Protein AF-0000000079072116 (afdb_homodimer)

Nearest PDB structures (foldseek):
  1s7i-assembly1_A-2  TM=8.575E-01  e=1.944E-07  Pseudomonas aeruginosa
  4co3-assembly1_A  TM=5.016E-01  e=1.684E-02  Azospirillum brasilense
  2xg8-assembly1_C  TM=4.609E-01  e=3.238E-02  Synechococcus elongatus PCC 7942 = FACHB-805
  4co3-assembly2_B  TM=4.554E-01  e=3.238E-02  Azospirillum brasilense
  3ta1-assembly1_D  TM=4.418E-01  e=1.277E-01  Archaeoglobus fulgidus DSM 4304

Secondary structure (DSSP, 8-state):
-EEEEEEEE-HHHHHHHTT--BTTBPPP-HHHHHHHHHHHHHHHHHHHHHT-EEEEEEE--GGG-EEEEE-TTS-EEEES-S--TT--EEEEEEEEE-S-HHHHHHHHHHHHT----TT-----EEEEEEEEEE-/-EEEEEEEE-HHHHHHHTT--BTTBPPP-HHHHHHHHHHHHHHHHHHHHHT-EEEEEEE--GGG-EEEEE-TTS-EEEES-S--TT--EEEEEEEEE-S-HHHHHHHHHHHHT----TT-----EEEEEEEEEE-

pLDDT: mean 95.13, std 6.2, range [56.91, 98.81]

InterPro domains:
  IPR005545 YCII-related [PF03795] (1-111)
  IPR011008 Dimeric alpha-beta barrel [SSF54909] (26-112)

Organism: Streptomyces microflavus (NCBI:txid1919)

Structure (mmCIF, N/CA/C/O backbone):
data_AF-0000000079072116-model_v1
#
loop_
_entity.id
_entity.type
_entity.pdbx_description
1 polymer 'YciI family protein'
#
loop_
_atom_site.group_PDB
_atom_site.id
_atom_site.type_symbol
_atom_site.label_atom_id
_atom_site.label_alt_id
_atom_site.label_comp_id
_atom_site.label_asym_id
_atom_site.label_entity_id
_atom_site.label_seq_id
_atom_site.pdbx_PDB_ins_code
_atom_site.Cartn_x
_atom_site.Cartn_y
_atom_site.Cartn_z
_atom_site.occupancy
_atom_site.B_iso_or_equiv
_atom_site.auth_seq_id
_atom_site.auth_comp_id
_atom_site.auth_asym_id
_atom_site.auth_atom_id
_atom_site.pdbx_PDB_model_num
ATOM 1 N N . MET A 1 1 ? 13.391 7.816 -11.625 1 95.81 1 MET A N 1
ATOM 2 C CA . MET A 1 1 ? 13.008 6.578 -10.953 1 95.81 1 MET A CA 1
ATOM 3 C C . MET A 1 1 ? 11.641 6.723 -10.297 1 95.81 1 MET A C 1
ATOM 5 O O . MET A 1 1 ? 11.266 7.812 -9.852 1 95.81 1 MET A O 1
ATOM 9 N N . LYS A 1 2 ? 10.906 5.699 -10.289 1 97.94 2 LYS A N 1
ATOM 10 C CA . LYS A 1 2 ? 9.578 5.766 -9.688 1 97.94 2 LYS A CA 1
ATOM 11 C C . LYS A 1 2 ? 9.594 5.25 -8.25 1 97.94 2 LYS A C 1
ATOM 13 O O . LYS A 1 2 ? 10.266 4.258 -7.953 1 97.94 2 LYS A O 1
ATOM 18 N N . TYR A 1 3 ? 8.859 5.91 -7.441 1 98.5 3 TYR A N 1
ATOM 19 C CA . TYR A 1 3 ? 8.758 5.586 -6.023 1 98.5 3 TYR A CA 1
ATOM 20 C C . TYR A 1 3 ? 7.301 5.566 -5.574 1 98.5 3 TYR A C 1
ATOM 22 O O . TYR A 1 3 ? 6.477 6.332 -6.078 1 98.5 3 TYR A O 1
ATOM 30 N N . LEU A 1 4 ? 7.074 4.707 -4.664 1 98.5 4 LEU A N 1
ATOM 31 C CA . LEU A 1 4 ? 5.82 4.719 -3.922 1 98.5 4 LEU A CA 1
ATOM 32 C C . LEU A 1 4 ? 5.992 5.418 -2.576 1 98.5 4 LEU A C 1
ATOM 34 O O . LEU A 1 4 ? 6.836 5.02 -1.769 1 98.5 4 LEU A O 1
ATOM 38 N N . VAL A 1 5 ? 5.254 6.496 -2.357 1 98.75 5 VAL A N 1
ATOM 39 C CA . VAL A 1 5 ? 5.242 7.219 -1.09 1 98.75 5 VAL A CA 1
ATOM 40 C C . VAL A 1 5 ? 3.928 6.965 -0.36 1 98.75 5 VAL A C 1
ATOM 42 O O . VAL A 1 5 ? 2.854 7.297 -0.869 1 98.75 5 VAL A O 1
ATOM 45 N N . MET A 1 6 ? 4.023 6.418 0.858 1 98.69 6 MET A N 1
ATOM 46 C CA . MET A 1 6 ? 2.844 5.863 1.518 1 98.69 6 MET A CA 1
ATOM 47 C C . MET A 1 6 ? 2.586 6.562 2.848 1 98.69 6 MET A C 1
ATOM 49 O O . MET A 1 6 ? 3.502 6.73 3.652 1 98.69 6 MET A O 1
ATOM 53 N N . VAL A 1 7 ? 1.357 6.957 3.049 1 98.19 7 VAL A N 1
ATOM 54 C CA . VAL A 1 7 ? 0.909 7.418 4.355 1 98.19 7 VAL A CA 1
ATOM 55 C C . VAL A 1 7 ? 0.069 6.336 5.027 1 98.19 7 VAL A C 1
ATOM 57 O O . VAL A 1 7 ? -0.616 5.562 4.352 1 98.19 7 VAL A O 1
ATOM 60 N N . GLN A 1 8 ? 0.147 6.293 6.301 1 97.44 8 GLN A N 1
ATOM 61 C CA . GLN A 1 8 ? -0.477 5.211 7.055 1 97.44 8 GLN A CA 1
ATOM 62 C C . GLN A 1 8 ? -1.559 5.746 7.988 1 97.44 8 GLN A C 1
ATOM 64 O O . GLN A 1 8 ? -1.597 6.941 8.281 1 97.44 8 GLN A O 1
ATOM 69 N N . GLY A 1 9 ? -2.422 4.934 8.414 1 96.25 9 GLY A N 1
ATOM 70 C CA . GLY A 1 9 ? -3.473 5.148 9.391 1 96.25 9 GLY A CA 1
ATOM 71 C C . GLY A 1 9 ? -4.137 3.861 9.844 1 96.25 9 GLY A C 1
ATOM 72 O O . GLY A 1 9 ? -3.971 2.814 9.219 1 96.25 9 GLY A O 1
ATOM 73 N N . SER A 1 10 ? -4.855 3.91 10.945 1 96.06 10 SER A N 1
ATOM 74 C CA . SER A 1 10 ? -5.59 2.768 11.484 1 96.06 10 SER A CA 1
ATOM 75 C C . SER A 1 10 ? -7.098 2.99 11.398 1 96.06 10 SER A C 1
ATOM 77 O O . SER A 1 10 ? -7.551 4.094 11.086 1 96.06 10 SER A O 1
ATOM 79 N N . GLN A 1 11 ? -7.824 1.897 11.625 1 95.81 11 GLN A N 1
ATOM 80 C CA . GLN A 1 11 ? -9.273 2.057 11.711 1 95.81 11 GLN A CA 1
ATOM 81 C C . GLN A 1 11 ? -9.648 3.107 12.75 1 95.81 11 GLN A C 1
ATOM 83 O O . GLN A 1 11 ? -10.547 3.92 12.523 1 95.81 11 GLN A O 1
ATOM 88 N N . THR A 1 12 ? -8.961 3.08 13.906 1 96.12 12 THR A N 1
ATOM 89 C CA . THR A 1 12 ? -9.188 4.043 14.977 1 96.12 12 THR A CA 1
ATOM 90 C C . THR A 1 12 ? -8.953 5.469 14.477 1 96.12 12 THR A C 1
ATOM 92 O O . THR A 1 12 ? -9.688 6.387 14.844 1 96.12 12 THR A O 1
ATOM 95 N N . ASP A 1 13 ? -7.984 5.652 13.625 1 96.44 13 ASP A N 1
ATOM 96 C CA . ASP A 1 13 ? -7.691 6.98 13.086 1 96.44 13 ASP A CA 1
ATOM 97 C C . ASP A 1 13 ? -8.812 7.457 12.164 1 96.44 13 ASP A C 1
ATOM 99 O O . ASP A 1 13 ? -9.164 8.641 12.172 1 96.44 13 ASP A O 1
ATOM 103 N N . TYR A 1 14 ? -9.352 6.605 11.359 1 96.31 14 TYR A N 1
ATOM 104 C CA . TYR A 1 14 ? -10.469 6.969 10.492 1 96.31 14 TYR A CA 1
ATOM 105 C C . TYR A 1 14 ? -11.695 7.332 11.312 1 96.31 14 TYR A C 1
ATOM 107 O O . TYR A 1 14 ? -12.438 8.25 10.953 1 96.31 14 TYR A O 1
ATOM 115 N N . GLU A 1 15 ? -11.93 6.594 12.367 1 96.38 15 GLU A N 1
ATOM 116 C CA . GLU A 1 15 ? -13.016 6.941 13.273 1 96.38 15 GLU A CA 1
ATOM 117 C C . GLU A 1 15 ? -12.812 8.328 13.883 1 96.38 15 GLU A C 1
ATOM 119 O O . GLU A 1 15 ? -13.758 9.109 13.992 1 96.38 15 GLU A O 1
ATOM 124 N N . ALA A 1 16 ? -11.586 8.594 14.289 1 97.38 16 ALA A N 1
ATOM 125 C CA . ALA A 1 16 ? -11.266 9.914 14.836 1 97.38 16 ALA A CA 1
ATOM 126 C C . ALA A 1 16 ? -11.547 11.016 13.812 1 97.38 16 ALA A C 1
ATOM 128 O O . ALA A 1 16 ? -12.086 12.07 14.156 1 97.38 16 ALA A O 1
ATOM 129 N N . GLN A 1 17 ? -11.203 10.789 12.57 1 96.62 17 GLN A N 1
ATOM 130 C CA . GLN A 1 17 ? -11.438 11.742 11.492 1 96.62 17 GLN A CA 1
ATOM 131 C C . GLN A 1 17 ? -12.93 11.938 11.242 1 96.62 17 GLN A C 1
ATOM 133 O O . GLN A 1 17 ? -13.359 13.008 10.805 1 96.62 17 GLN A O 1
ATOM 138 N N . ALA A 1 18 ? -13.703 10.914 11.531 1 95.25 18 ALA A N 1
ATOM 139 C CA . ALA A 1 18 ? -15.156 10.977 11.375 1 95.25 18 ALA A CA 1
ATOM 140 C C . ALA A 1 18 ? -15.82 11.586 12.609 1 95.25 18 ALA A C 1
ATOM 142 O O . ALA A 1 18 ? -17.047 11.609 12.711 1 95.25 18 ALA A O 1
ATOM 143 N N . GLY A 1 19 ? -14.969 11.961 13.562 1 95.06 19 GLY A N 1
ATOM 144 C CA . GLY A 1 19 ? -15.484 12.656 14.727 1 95.06 19 GLY A CA 1
ATOM 145 C C . GLY A 1 19 ? -15.586 11.766 15.961 1 95.06 19 GLY A C 1
ATOM 146 O O . GLY A 1 19 ? -16.062 12.211 17.016 1 95.06 19 GLY A O 1
ATOM 147 N N . LYS A 1 20 ? -15.25 10.539 15.891 1 95.06 20 LYS A N 1
ATOM 148 C CA . LYS A 1 20 ? -15.273 9.594 17 1 95.06 20 LYS A CA 1
ATOM 149 C C . LYS A 1 20 ? -13.875 9.375 17.562 1 95.06 20 LYS A C 1
ATOM 151 O O . LYS A 1 20 ? -13.219 8.383 17.25 1 95.06 20 LYS A O 1
ATOM 156 N N . GLY A 1 21 ? -13.469 10.266 18.422 1 94.38 21 GLY A N 1
ATOM 157 C CA . GLY A 1 21 ? -12.133 10.234 18.984 1 94.38 21 GLY A CA 1
ATOM 158 C C . GLY A 1 21 ? -11.945 9.156 20.031 1 94.38 21 GLY A C 1
ATOM 159 O O . GLY A 1 21 ? -12.922 8.539 20.484 1 94.38 21 GLY A O 1
ATOM 160 N N . SER A 1 22 ? -10.734 8.773 20.344 1 92.25 22 SER A N 1
ATOM 161 C CA . SER A 1 22 ? -10.289 7.891 21.422 1 92.25 22 SER A CA 1
ATOM 162 C C . SER A 1 22 ? -9.109 8.492 22.188 1 92.25 22 SER A C 1
ATOM 164 O O . SER A 1 22 ? -8.555 9.516 21.766 1 92.25 22 SER A O 1
ATOM 166 N N . PRO A 1 23 ? -8.758 7.871 23.297 1 89.81 23 PRO A N 1
ATOM 167 C CA . PRO A 1 23 ? -7.629 8.414 24.062 1 89.81 23 PRO A CA 1
ATOM 168 C C . PRO A 1 23 ? -6.336 8.461 23.25 1 89.81 23 PRO A C 1
ATOM 170 O O . PRO A 1 23 ? -5.527 9.375 23.422 1 89.81 23 PRO A O 1
ATOM 173 N N . ASP A 1 24 ? -6.156 7.598 22.281 1 90.25 24 ASP A N 1
ATOM 174 C CA . ASP A 1 24 ? -4.91 7.504 21.531 1 90.25 24 ASP A CA 1
ATOM 175 C C . ASP A 1 24 ? -5.055 8.133 20.141 1 90.25 24 ASP A C 1
ATOM 177 O O . ASP A 1 24 ? -4.094 8.18 19.375 1 90.25 24 ASP A O 1
ATOM 181 N N . SER A 1 25 ? -6.234 8.633 19.797 1 93.88 25 SER A N 1
ATOM 182 C CA . SER A 1 25 ? -6.531 9.281 18.531 1 93.88 25 SER A CA 1
ATOM 183 C C . SER A 1 25 ? -7.684 10.273 18.672 1 93.88 25 SER A C 1
ATOM 185 O O . SER A 1 25 ? -8.844 9.93 18.422 1 93.88 25 SER A O 1
ATOM 187 N N . PRO A 1 26 ? -7.359 11.492 19 1 95.62 26 PRO A N 1
ATOM 188 C CA . PRO A 1 26 ? -8.414 12.477 19.25 1 95.62 26 PRO A CA 1
ATOM 189 C C . PRO A 1 26 ? -9.266 12.766 18.016 1 95.62 26 PRO A C 1
ATOM 191 O O . PRO A 1 26 ? -8.773 12.68 16.891 1 95.62 26 PRO A O 1
ATOM 194 N N . ALA A 1 27 ? -10.5 13.172 18.297 1 96.94 27 ALA A N 1
ATOM 195 C CA . ALA A 1 27 ? -11.445 13.484 17.219 1 96.94 27 ALA A CA 1
ATOM 196 C C . ALA A 1 27 ? -10.969 14.695 16.422 1 96.94 27 ALA A C 1
ATOM 198 O O . ALA A 1 27 ? -10.461 15.664 16.984 1 96.94 27 ALA A O 1
ATOM 199 N N . TRP A 1 28 ? -11.172 14.578 15.133 1 96.81 28 TRP A N 1
ATOM 200 C CA . TRP A 1 28 ? -10.906 15.711 14.25 1 96.81 28 TRP A CA 1
ATOM 201 C C . TRP A 1 28 ? -12.133 16.609 14.141 1 96.81 28 TRP A C 1
ATOM 203 O O . TRP A 1 28 ? -13.266 16.125 14.141 1 96.81 28 TRP A O 1
ATOM 213 N N . ASP A 1 29 ? -11.859 17.906 14.055 1 95.62 29 ASP A N 1
ATOM 214 C CA . ASP A 1 29 ? -12.938 18.812 13.719 1 95.62 29 ASP A CA 1
ATOM 215 C C . ASP A 1 29 ? -12.82 19.297 12.266 1 95.62 29 ASP A C 1
ATOM 217 O O . ASP A 1 29 ? -11.898 18.891 11.555 1 95.62 29 ASP A O 1
ATOM 221 N N . GLU A 1 30 ? -13.773 20.047 11.922 1 95.94 30 GLU A N 1
ATOM 222 C CA . GLU A 1 30 ? -13.836 20.5 10.531 1 95.94 30 GLU A CA 1
ATOM 223 C C . GLU A 1 30 ? -12.586 21.297 10.164 1 95.94 30 GLU A C 1
ATOM 225 O O . GLU A 1 30 ? -12.078 21.172 9.047 1 95.94 30 GLU A O 1
ATOM 230 N N . LYS A 1 31 ? -12.172 22.094 11.008 1 96.88 31 LYS A N 1
ATOM 231 C CA . LYS A 1 31 ? -10.992 22.906 10.75 1 96.88 31 LYS A CA 1
ATOM 232 C C . LYS A 1 31 ? -9.758 22.047 10.516 1 96.88 31 LYS A C 1
ATOM 234 O O . LYS A 1 31 ? -8.992 22.281 9.578 1 96.88 31 LYS A O 1
ATOM 239 N N . ALA A 1 32 ? -9.547 21.078 11.359 1 96.38 32 ALA A N 1
ATOM 240 C CA . ALA A 1 32 ? -8.414 20.156 11.219 1 96.38 32 ALA A CA 1
ATOM 241 C C . ALA A 1 32 ? -8.461 19.422 9.891 1 96.38 32 ALA A C 1
ATOM 243 O O . ALA A 1 32 ? -7.434 19.266 9.219 1 96.38 32 ALA A O 1
ATOM 244 N N . MET A 1 33 ? -9.617 18.969 9.547 1 95.56 33 MET A N 1
ATOM 245 C CA . MET A 1 33 ? -9.789 18.281 8.266 1 95.56 33 MET A CA 1
ATOM 246 C C . MET A 1 33 ? -9.438 19.203 7.102 1 95.56 33 MET A C 1
ATOM 248 O O . MET A 1 33 ? -8.727 18.797 6.18 1 95.56 33 MET A O 1
ATOM 252 N N . GLN A 1 34 ? -9.922 20.391 7.168 1 96.75 34 GLN A N 1
ATOM 253 C CA . GLN A 1 34 ? -9.664 21.375 6.109 1 96.75 34 GLN A CA 1
ATOM 254 C C . GLN A 1 34 ? -8.172 21.672 5.992 1 96.75 34 GLN A C 1
ATOM 256 O O . GLN A 1 34 ? -7.641 21.781 4.883 1 96.75 34 GLN A O 1
ATOM 261 N N . GLU A 1 35 ? -7.523 21.828 7.121 1 97.31 35 GLU A N 1
ATOM 262 C CA . GLU A 1 35 ? -6.09 22.094 7.121 1 97.31 35 GLU A CA 1
ATOM 263 C C . GLU A 1 35 ? -5.305 20.938 6.508 1 97.31 35 GLU A C 1
ATOM 265 O O . GLU A 1 35 ? -4.371 21.156 5.73 1 97.31 35 GLU A O 1
ATOM 270 N N . MET A 1 36 ? -5.711 19.734 6.883 1 96.44 36 MET A N 1
ATOM 271 C CA . MET A 1 36 ? -5.066 18.562 6.312 1 96.44 36 MET A CA 1
ATOM 272 C C . MET A 1 36 ? -5.266 18.516 4.801 1 96.44 36 MET A C 1
ATOM 274 O O . MET A 1 36 ? -4.301 18.359 4.047 1 96.44 36 MET A O 1
ATOM 278 N N . PHE A 1 37 ? -6.477 18.703 4.293 1 94.69 37 PHE A N 1
ATOM 279 C CA . PHE A 1 37 ? -6.785 18.625 2.869 1 94.69 37 PHE A CA 1
ATOM 280 C C . PHE A 1 37 ? -6.07 19.734 2.105 1 94.69 37 PHE A C 1
ATOM 282 O O . PHE A 1 37 ? -5.566 19.516 1.005 1 94.69 37 PHE A O 1
ATOM 289 N N . ALA A 1 38 ? -6.051 20.922 2.664 1 97.31 38 ALA A N 1
ATOM 290 C CA . ALA A 1 38 ? -5.367 22.047 2.029 1 97.31 38 ALA A CA 1
ATOM 291 C C . ALA A 1 38 ? -3.871 21.766 1.9 1 97.31 38 ALA A C 1
ATOM 293 O O . ALA A 1 38 ? -3.27 22.047 0.861 1 97.31 38 ALA A O 1
ATOM 294 N N . TYR A 1 39 ? -3.344 21.281 2.957 1 97.56 39 TYR A N 1
ATOM 295 C CA . TYR A 1 39 ? -1.915 20.984 2.961 1 97.56 39 TYR A CA 1
ATOM 296 C C . TYR A 1 39 ? -1.576 19.922 1.93 1 97.56 39 TYR A C 1
ATOM 298 O O . TYR A 1 39 ? -0.692 20.125 1.092 1 97.56 39 TYR A O 1
ATOM 306 N N . MET A 1 40 ? -2.279 18.812 1.977 1 96.5 40 MET A N 1
ATOM 307 C CA . MET A 1 40 ? -2.068 17.734 1.01 1 96.5 40 MET A CA 1
ATOM 308 C C . MET A 1 40 ? -2.355 18.219 -0.408 1 96.5 40 MET A C 1
ATOM 310 O O . MET A 1 40 ? -1.672 17.828 -1.354 1 96.5 40 MET A O 1
ATOM 314 N N . GLY A 1 41 ? -3.363 18.984 -0.541 1 96.25 41 GLY A N 1
ATOM 315 C CA . GLY A 1 41 ? -3.65 19.594 -1.83 1 96.25 41 GLY A CA 1
ATOM 316 C C . GLY A 1 41 ? -2.498 20.422 -2.373 1 96.25 41 GLY A C 1
ATOM 317 O O . GLY A 1 41 ? -2.197 20.359 -3.566 1 96.25 41 GLY A O 1
ATOM 318 N N . SER A 1 42 ? -1.894 21.203 -1.532 1 97.94 42 SER A N 1
ATOM 319 C CA . SER A 1 42 ? -0.764 22.016 -1.955 1 97.94 42 SER A CA 1
ATOM 320 C C . SER A 1 42 ? 0.406 21.156 -2.414 1 97.94 42 SER A C 1
ATOM 322 O O . SER A 1 42 ? 1.133 21.516 -3.338 1 97.94 42 SER A O 1
ATOM 324 N N . ILE A 1 43 ? 0.631 20.031 -1.765 1 98.06 43 ILE A N 1
ATOM 325 C CA . ILE A 1 43 ? 1.661 19.094 -2.186 1 98.06 43 ILE A CA 1
ATOM 326 C C . ILE A 1 43 ? 1.328 18.547 -3.574 1 98.06 43 ILE A C 1
ATOM 328 O O . ILE A 1 43 ? 2.186 18.516 -4.461 1 98.06 43 ILE A O 1
ATOM 332 N N . ASN A 1 44 ? 0.09 18.141 -3.734 1 97.56 44 ASN A N 1
ATOM 333 C CA . ASN A 1 44 ? -0.34 17.625 -5.031 1 97.56 44 ASN A CA 1
ATOM 334 C C . ASN A 1 44 ? -0.14 18.656 -6.137 1 97.56 44 ASN A C 1
ATOM 336 O O . ASN A 1 44 ? 0.333 18.328 -7.223 1 97.56 44 ASN A O 1
ATOM 340 N N . ASP A 1 45 ? -0.494 19.891 -5.859 1 97.5 45 ASP A N 1
ATOM 341 C CA . ASP A 1 45 ? -0.337 20.953 -6.836 1 97.5 45 ASP A CA 1
ATOM 342 C C . ASP A 1 45 ? 1.129 21.141 -7.219 1 97.5 45 ASP A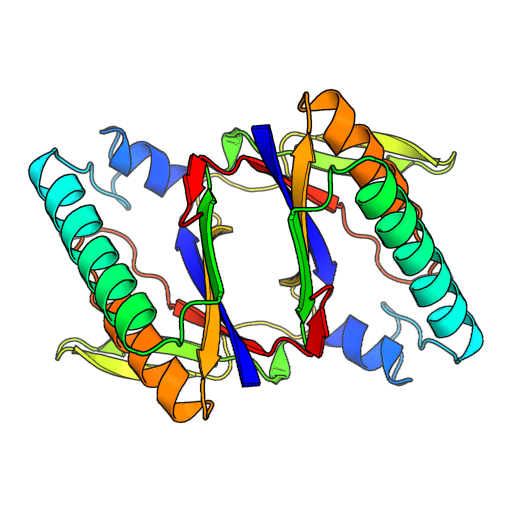 C 1
ATOM 344 O O . ASP A 1 45 ? 1.458 21.25 -8.398 1 97.5 45 ASP A O 1
ATOM 348 N N . ASP A 1 46 ? 1.971 21.188 -6.285 1 98.25 46 ASP A N 1
ATOM 349 C CA . ASP A 1 46 ? 3.396 21.375 -6.535 1 98.25 46 ASP A CA 1
ATOM 350 C C . ASP A 1 46 ? 3.977 20.203 -7.328 1 98.25 46 ASP A C 1
ATOM 352 O O . ASP A 1 46 ? 4.793 20.406 -8.227 1 98.25 46 ASP A O 1
ATOM 356 N N . LEU A 1 47 ? 3.578 18.969 -6.949 1 98.25 47 LEU A N 1
ATOM 357 C CA . LEU A 1 47 ? 4.082 17.781 -7.625 1 98.25 47 LEU A CA 1
ATOM 358 C C . LEU A 1 47 ? 3.584 17.719 -9.07 1 98.25 47 LEU A C 1
ATOM 360 O O . LEU A 1 47 ? 4.297 17.25 -9.953 1 98.25 47 LEU A O 1
ATOM 364 N N . ALA A 1 48 ? 2.357 18.156 -9.281 1 97.38 48 ALA A N 1
ATOM 365 C CA . ALA A 1 48 ? 1.837 18.266 -10.641 1 97.38 48 ALA A CA 1
ATOM 366 C C . ALA A 1 48 ? 2.635 19.281 -11.453 1 97.38 48 ALA A C 1
ATOM 368 O O . ALA A 1 48 ? 2.984 19.031 -12.609 1 97.38 48 ALA A O 1
ATOM 369 N N . GLU A 1 49 ? 2.932 20.391 -10.852 1 98.06 49 GLU A N 1
ATOM 370 C CA . GLU A 1 49 ? 3.662 21.469 -11.523 1 98.06 49 GLU A CA 1
ATOM 371 C C . GLU A 1 49 ? 5.082 21.031 -11.875 1 98.06 49 GLU A C 1
ATOM 373 O O . GLU A 1 49 ? 5.578 21.328 -12.961 1 98.06 49 GLU A O 1
ATOM 378 N N . SER A 1 50 ? 5.75 20.328 -10.992 1 98 50 SER A N 1
ATOM 379 C CA . SER A 1 50 ? 7.121 19.891 -11.227 1 98 50 SER A CA 1
ATOM 380 C C . SER A 1 50 ? 7.164 18.719 -12.195 1 98 50 SER A C 1
ATOM 382 O O . SER A 1 50 ? 8.227 18.375 -12.727 1 98 50 SER A O 1
ATOM 384 N N . GLY A 1 51 ? 5.992 18.062 -12.398 1 97.88 51 GLY A N 1
ATOM 385 C CA . GLY A 1 51 ? 5.93 16.906 -13.273 1 97.88 51 GLY A CA 1
ATOM 386 C C . GLY A 1 51 ? 6.301 15.609 -12.578 1 97.88 51 GLY A C 1
ATOM 387 O O . GLY A 1 51 ? 6.477 14.578 -13.234 1 97.88 51 GLY A O 1
ATOM 388 N N . GLU A 1 52 ? 6.398 15.586 -11.281 1 98.56 52 GLU A N 1
ATOM 389 C CA . GLU A 1 52 ? 6.836 14.422 -10.523 1 98.56 52 GLU A CA 1
ATOM 390 C C . GLU A 1 52 ? 5.656 13.523 -10.156 1 98.56 52 GLU A C 1
ATOM 392 O O . GLU A 1 52 ? 5.844 12.375 -9.758 1 98.56 52 GLU A O 1
ATOM 397 N N . LEU A 1 53 ? 4.461 14.039 -10.289 1 98.12 53 LEU A N 1
ATOM 398 C CA . LEU A 1 53 ? 3.27 13.289 -9.898 1 98.12 53 LEU A CA 1
ATOM 399 C C . LEU A 1 53 ? 2.83 12.344 -11.016 1 98.12 53 LEU A C 1
ATOM 401 O O . LEU A 1 53 ? 2.385 12.789 -12.078 1 98.12 53 LEU A O 1
ATOM 405 N N . VAL A 1 54 ? 2.949 11.062 -10.828 1 96.81 54 VAL A N 1
ATOM 406 C CA . VAL A 1 54 ? 2.455 10.062 -11.773 1 96.81 54 VAL A CA 1
ATOM 407 C C . VAL A 1 54 ? 0.994 9.742 -11.469 1 96.81 54 VAL A C 1
ATOM 409 O O . VAL A 1 54 ? 0.146 9.773 -12.367 1 96.81 54 VAL A O 1
ATOM 412 N N . THR A 1 55 ? 0.665 9.461 -10.242 1 96.06 55 THR A N 1
ATOM 413 C CA . THR A 1 55 ? -0.689 9.242 -9.75 1 96.06 55 THR A CA 1
ATOM 414 C C . THR A 1 55 ? -0.712 9.242 -8.219 1 96.06 55 THR A C 1
ATOM 416 O O . THR A 1 55 ? 0.331 9.383 -7.582 1 96.06 55 THR A O 1
ATOM 419 N N . GLY A 1 56 ? -1.889 9.195 -7.648 1 97.12 56 GLY A N 1
ATOM 420 C CA . GLY A 1 56 ? -2.07 9.133 -6.207 1 97.12 56 GLY A CA 1
ATOM 421 C C . GLY A 1 56 ? -3.51 8.891 -5.797 1 97.12 56 GLY A C 1
ATOM 422 O O . GLY A 1 56 ? -4.438 9.367 -6.453 1 97.12 56 GLY A O 1
ATOM 423 N N . TYR A 1 57 ? -3.625 8.203 -4.719 1 97.62 57 TYR A N 1
ATOM 424 C CA . TYR A 1 57 ? -4.957 7.82 -4.262 1 97.62 57 TYR A CA 1
ATOM 425 C C . TYR A 1 57 ? -5.027 7.805 -2.74 1 97.62 57 TYR A C 1
ATOM 427 O O . TYR A 1 57 ? -4.039 7.508 -2.068 1 97.62 57 TYR A O 1
ATOM 435 N N . GLY A 1 58 ? -6.18 8.148 -2.211 1 97.5 58 GLY A N 1
ATOM 436 C CA . GLY A 1 58 ? -6.562 7.895 -0.831 1 97.5 58 GLY A CA 1
ATOM 437 C C . GLY A 1 58 ? -7.539 6.742 -0.68 1 97.5 58 GLY A C 1
ATOM 438 O O . GLY A 1 58 ? -8.414 6.551 -1.524 1 97.5 58 GLY A O 1
ATOM 439 N N . LEU A 1 59 ? -7.414 6.02 0.449 1 97.44 59 LEU A N 1
ATOM 440 C CA . LEU A 1 59 ? -8.234 4.832 0.65 1 97.44 59 LEU A CA 1
ATOM 441 C C . LEU A 1 59 ? -9.336 5.102 1.67 1 97.44 59 LEU A C 1
ATOM 443 O O . LEU A 1 59 ? -9.18 5.941 2.557 1 97.44 59 LEU A O 1
ATOM 447 N N . THR A 1 60 ? -10.453 4.383 1.503 1 96.38 60 THR A N 1
ATOM 448 C CA . THR A 1 60 ? -11.461 4.363 2.557 1 96.38 60 THR A CA 1
ATOM 449 C C . THR A 1 60 ? -10.961 3.578 3.768 1 96.38 60 THR A C 1
ATOM 451 O O . THR A 1 60 ? -9.906 2.949 3.713 1 96.38 60 THR A O 1
ATOM 454 N N . GLU A 1 61 ? -11.68 3.652 4.801 1 95.81 61 GLU A N 1
ATOM 455 C CA . GLU A 1 61 ? -11.266 3.053 6.066 1 95.81 61 GLU A CA 1
ATOM 456 C C . GLU A 1 61 ? -11.016 1.555 5.914 1 95.81 61 GLU A C 1
ATOM 458 O O . GLU A 1 61 ? -11.664 0.895 5.098 1 95.81 61 GLU A O 1
ATOM 463 N N . PRO A 1 62 ? -10.141 0.95 6.742 1 95.19 62 PRO A N 1
ATOM 464 C CA . PRO A 1 62 ? -9.797 -0.47 6.66 1 95.19 62 PRO A CA 1
ATOM 465 C C . PRO A 1 62 ? -11 -1.386 6.844 1 95.19 62 PRO A C 1
ATOM 467 O O . PRO A 1 62 ? -11.055 -2.475 6.266 1 95.19 62 PRO A O 1
ATOM 470 N N . ALA A 1 63 ? -11.992 -0.959 7.562 1 93.44 63 ALA A N 1
ATOM 471 C CA . ALA A 1 63 ? -13.156 -1.788 7.871 1 93.44 63 ALA A CA 1
ATOM 472 C C . ALA A 1 63 ? -13.922 -2.148 6.602 1 93.44 63 ALA A C 1
ATOM 474 O O . ALA A 1 63 ? -14.703 -3.102 6.594 1 93.44 63 ALA A O 1
ATOM 475 N N . GLN A 1 64 ? -13.672 -1.411 5.562 1 93.25 64 GLN A N 1
ATOM 476 C CA . GLN A 1 64 ? -14.375 -1.661 4.309 1 93.25 64 GLN A CA 1
ATOM 477 C C . GLN A 1 64 ? -13.57 -2.588 3.404 1 93.25 64 GLN A C 1
ATOM 479 O O . GLN A 1 64 ? -13.992 -2.9 2.289 1 93.25 64 GLN A O 1
ATOM 484 N N . GLY A 1 65 ? -12.383 -3.006 3.834 1 94.31 65 GLY A N 1
ATOM 485 C CA . GLY A 1 65 ? -11.516 -3.848 3.021 1 94.31 65 GLY A CA 1
ATOM 486 C C . GLY A 1 65 ? -11.883 -5.316 3.084 1 94.31 65 GLY A C 1
ATOM 487 O O . GLY A 1 65 ? -12.75 -5.711 3.867 1 94.31 65 GLY A O 1
ATOM 488 N N . ARG A 1 66 ? -11.227 -6.102 2.215 1 95.81 66 ARG A N 1
ATOM 489 C CA . ARG A 1 66 ? -11.367 -7.551 2.158 1 95.81 66 ARG A CA 1
ATOM 490 C C . ARG A 1 66 ? -10.008 -8.227 2.012 1 95.81 66 ARG A C 1
ATOM 492 O O . ARG A 1 66 ? -9.094 -7.66 1.42 1 95.81 66 ARG A O 1
ATOM 499 N N . ALA A 1 67 ? -10.016 -9.367 2.549 1 97.31 67 ALA A N 1
ATOM 500 C CA . ALA A 1 67 ? -8.906 -10.289 2.303 1 97.31 67 ALA A CA 1
ATOM 501 C C . ALA A 1 67 ? -9.383 -11.539 1.565 1 97.31 67 ALA A C 1
ATOM 503 O O . ALA A 1 67 ? -10.391 -12.141 1.936 1 97.31 67 ALA A O 1
ATOM 504 N N . VAL A 1 68 ? -8.648 -11.898 0.5 1 97.94 68 VAL A N 1
ATOM 505 C CA . VAL A 1 68 ? -9.07 -13 -0.354 1 97.94 68 VAL A CA 1
ATOM 506 C C . VAL A 1 68 ? -7.965 -14.055 -0.408 1 97.94 68 VAL A C 1
ATOM 508 O O . VAL A 1 68 ? -6.828 -13.758 -0.779 1 97.94 68 VAL A O 1
ATOM 511 N N . SER A 1 69 ? -8.273 -15.219 0.028 1 97.62 69 SER A N 1
ATOM 512 C CA . SER A 1 69 ? -7.434 -16.406 -0.132 1 97.62 69 SER A CA 1
ATOM 513 C C . SER A 1 69 ? -8.172 -17.5 -0.896 1 97.62 69 SER A C 1
ATOM 515 O O . SER A 1 69 ? -9.297 -17.297 -1.359 1 97.62 69 SER A O 1
ATOM 517 N N . VAL A 1 70 ? -7.496 -18.562 -1.135 1 97.06 70 VAL A N 1
ATOM 518 C CA . VAL A 1 70 ? -8.148 -19.734 -1.709 1 97.06 70 VAL A CA 1
ATOM 519 C C . VAL A 1 70 ? -7.898 -20.953 -0.824 1 97.06 70 VAL A C 1
ATOM 521 O O . VAL A 1 70 ? -6.852 -21.062 -0.181 1 97.06 70 VAL A O 1
ATOM 524 N N . ASP A 1 71 ? -8.914 -21.828 -0.755 1 96.12 71 ASP A N 1
ATOM 525 C CA . ASP A 1 71 ? -8.734 -23.047 0.033 1 96.12 71 ASP A CA 1
ATOM 526 C C . ASP A 1 71 ? -8.008 -24.125 -0.771 1 96.12 71 ASP A C 1
ATOM 528 O O . ASP A 1 71 ? -7.48 -23.844 -1.854 1 96.12 71 ASP A O 1
ATOM 532 N N . ALA A 1 72 ? -7.957 -25.375 -0.21 1 93.38 72 ALA A N 1
ATOM 533 C CA . ALA A 1 72 ? -7.18 -26.469 -0.794 1 93.38 72 ALA A CA 1
ATOM 534 C C . ALA A 1 72 ? -7.723 -26.844 -2.168 1 93.38 72 ALA A C 1
ATOM 536 O O . ALA A 1 72 ? -6.996 -27.406 -2.996 1 93.38 72 ALA A O 1
ATOM 537 N N . GLU A 1 73 ? -9 -26.453 -2.424 1 94.75 73 GLU A N 1
ATOM 538 C CA . GLU A 1 73 ? -9.625 -26.781 -3.701 1 94.75 73 GLU A CA 1
ATOM 539 C C . GLU A 1 73 ? -9.617 -25.578 -4.645 1 94.75 73 GLU A C 1
ATOM 541 O O . GLU A 1 73 ? -10.195 -25.625 -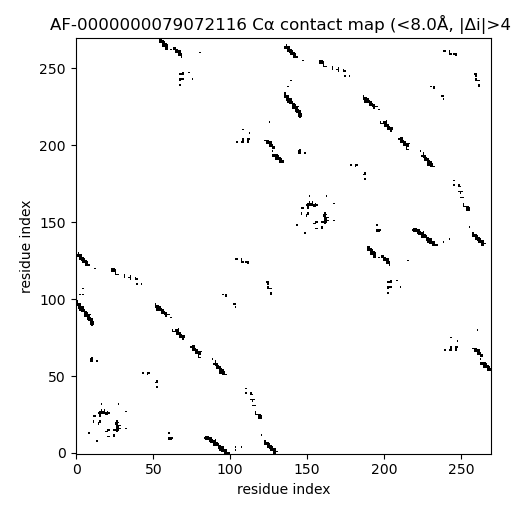5.73 1 94.75 73 GLU A O 1
ATOM 546 N N . GLY A 1 74 ? -8.984 -24.578 -4.262 1 92.75 74 GLY A N 1
ATOM 547 C CA . GLY A 1 74 ? -8.875 -23.391 -5.102 1 92.75 74 GLY A CA 1
ATOM 548 C C . GLY A 1 74 ? -10.086 -22.484 -5.027 1 92.75 74 GLY A C 1
ATOM 549 O O . GLY A 1 74 ? -10.234 -21.562 -5.832 1 92.75 74 GLY A O 1
ATOM 550 N N . ARG A 1 75 ? -10.961 -22.703 -4.004 1 96.69 75 ARG A N 1
ATOM 551 C CA . ARG A 1 75 ? -12.148 -21.875 -3.842 1 96.69 75 ARG A CA 1
ATOM 552 C C . ARG A 1 75 ? -11.844 -20.625 -3.021 1 96.69 75 ARG A C 1
ATOM 554 O O . ARG A 1 75 ? -11.102 -20.688 -2.035 1 96.69 75 ARG A O 1
ATOM 561 N N . PRO A 1 76 ? -12.43 -19.547 -3.436 1 97.06 76 PRO A N 1
ATOM 562 C CA . PRO A 1 76 ? -12.141 -18.297 -2.711 1 97.06 76 PRO A CA 1
ATOM 563 C C . PRO A 1 76 ? -12.617 -18.344 -1.261 1 97.06 76 PRO A C 1
ATOM 565 O O . PRO A 1 76 ? -13.695 -18.875 -0.973 1 97.06 76 PRO A O 1
ATOM 568 N N . VAL A 1 77 ? -11.812 -17.906 -0.379 1 96.88 77 VAL A N 1
ATOM 569 C CA . VAL A 1 77 ? -12.125 -17.609 1.015 1 96.88 77 VAL A CA 1
ATOM 570 C C . VAL A 1 77 ? -11.977 -16.109 1.273 1 96.88 77 VAL A C 1
ATOM 572 O O . VAL A 1 77 ? -10.875 -15.562 1.138 1 96.88 77 VAL A O 1
ATOM 575 N N . VAL A 1 78 ? -13.094 -15.453 1.616 1 96.44 78 VAL A N 1
ATOM 576 C CA . VAL A 1 78 ? -13.102 -14 1.751 1 96.44 78 VAL A CA 1
ATOM 577 C C . VAL A 1 78 ? -13.352 -13.617 3.209 1 96.44 78 VAL A C 1
ATOM 579 O O . VAL A 1 78 ? -14.227 -14.188 3.865 1 96.44 78 VAL A O 1
ATOM 582 N N . SER A 1 79 ? -12.555 -12.719 3.723 1 94.19 79 SER A N 1
ATOM 583 C CA . SER A 1 79 ? -12.75 -12.195 5.07 1 94.19 79 SER A CA 1
ATOM 584 C C . SER A 1 79 ? -12.547 -10.68 5.113 1 94.19 79 SER A C 1
ATOM 586 O O . SER A 1 79 ? -12.078 -10.086 4.137 1 94.19 79 SER A O 1
ATOM 588 N N . ASP A 1 80 ? -13.062 -9.875 6.211 1 84.06 80 ASP A N 1
ATOM 589 C CA . ASP A 1 80 ? -12.922 -8.438 6.391 1 84.06 80 ASP A CA 1
ATOM 590 C C . ASP A 1 80 ? -11.477 -8.062 6.73 1 84.06 80 ASP A C 1
ATOM 592 O O . ASP A 1 80 ? -11.141 -6.879 6.812 1 84.06 80 ASP A O 1
ATOM 596 N N . GLY A 1 81 ? -10.539 -8.867 6.395 1 65.19 81 GLY A N 1
ATOM 597 C CA . GLY A 1 81 ? -9.141 -8.602 6.684 1 65.19 81 GLY A CA 1
ATOM 598 C C . GLY A 1 81 ? -8.812 -8.656 8.164 1 65.19 81 GLY A C 1
ATOM 599 O O . GLY A 1 81 ? -9.703 -8.523 9.008 1 65.19 81 GLY A O 1
ATOM 600 N N . PRO A 1 82 ? -7.785 -9.242 8.539 1 64 82 PRO A N 1
ATOM 601 C CA . PRO A 1 82 ? -7.375 -9.656 9.891 1 64 82 PRO A CA 1
ATOM 602 C C . PRO A 1 82 ? -6.832 -8.492 10.719 1 64 82 PRO A C 1
ATOM 604 O O . PRO A 1 82 ? -5.996 -8.703 11.602 1 64 82 PRO A O 1
ATOM 607 N N . TYR A 1 83 ? -7.379 -7.289 10.586 1 78.75 83 TYR A N 1
ATOM 608 C CA . TYR A 1 83 ? -6.578 -6.273 11.266 1 78.75 83 TYR A CA 1
ATOM 609 C C . TYR A 1 83 ? -7.27 -5.793 12.531 1 78.75 83 TYR A C 1
ATOM 611 O O . TYR A 1 83 ? -8.5 -5.688 12.578 1 78.75 83 TYR A O 1
ATOM 619 N N . SER A 1 84 ? -6.523 -5.648 13.469 1 87.38 84 SER A N 1
ATOM 620 C CA . SER A 1 84 ? -7.02 -4.957 14.656 1 87.38 84 SER A CA 1
ATOM 621 C C . SER A 1 84 ? -7.348 -3.5 14.352 1 87.38 84 SER A C 1
ATOM 623 O O . SER A 1 84 ? -6.891 -2.953 13.344 1 87.38 84 SER A O 1
ATOM 625 N N . GLU A 1 85 ? -8.133 -2.941 15.195 1 90.75 85 GLU A N 1
ATOM 626 C CA . GLU A 1 85 ? -8.539 -1.555 14.992 1 90.75 85 GLU A CA 1
ATOM 627 C C . GLU A 1 85 ? -7.352 -0.605 15.086 1 90.75 85 GLU A C 1
ATOM 629 O O . GLU A 1 85 ? -7.387 0.5 14.547 1 90.75 85 GLU A O 1
ATOM 634 N N . THR A 1 86 ? -6.258 -1.013 15.781 1 91.94 86 THR A N 1
ATOM 635 C CA . THR A 1 86 ? -5.152 -0.093 16.031 1 91.94 86 THR A CA 1
ATOM 636 C C . THR A 1 86 ? -3.98 -0.389 15.102 1 91.94 86 THR A C 1
ATOM 638 O O . THR A 1 86 ? -2.977 0.328 15.109 1 91.94 86 THR A O 1
ATOM 641 N N . LYS A 1 87 ? -4.137 -1.437 14.297 1 92.44 87 LYS A N 1
ATOM 642 C CA . LYS A 1 87 ? -3.055 -1.748 13.367 1 92.44 87 LYS A CA 1
ATOM 643 C C . LYS A 1 87 ? -2.908 -0.66 12.305 1 92.44 87 LYS A C 1
ATOM 645 O O . LYS A 1 87 ? -3.891 -0.267 11.672 1 92.44 87 LYS A O 1
ATOM 650 N N . GLU A 1 88 ? -1.697 -0.106 12.148 1 94.5 88 GLU A N 1
ATOM 651 C CA . GLU A 1 88 ? -1.425 0.855 11.078 1 94.5 88 GLU A CA 1
ATOM 652 C C . GLU A 1 88 ? -1.41 0.177 9.711 1 94.5 88 GLU A C 1
ATOM 654 O O . GLU A 1 88 ? -0.789 -0.874 9.547 1 94.5 88 GLU A O 1
ATOM 659 N N . LEU A 1 89 ? -2.143 0.743 8.812 1 95.88 89 LEU A N 1
ATOM 660 C CA . LEU A 1 89 ? -2.295 0.258 7.449 1 95.88 89 LEU A CA 1
ATOM 661 C C . LEU A 1 89 ? -2.148 1.399 6.449 1 95.88 89 LEU A C 1
ATOM 663 O O . LEU A 1 89 ? -2.131 2.57 6.832 1 95.88 89 LEU A O 1
ATOM 667 N N . LEU A 1 90 ? -2.055 0.999 5.195 1 97.56 90 LEU A N 1
ATOM 668 C CA . LEU A 1 90 ? -1.999 1.983 4.117 1 97.56 90 LEU A CA 1
ATOM 669 C C . LEU A 1 90 ? -3.254 2.848 4.109 1 97.56 90 LEU A C 1
ATOM 671 O O . LEU A 1 90 ? -4.371 2.328 4.07 1 97.56 90 LEU A O 1
ATOM 675 N N . ALA A 1 91 ? -3.064 4.164 4.188 1 97.38 91 ALA A N 1
ATOM 676 C CA . ALA A 1 91 ? -4.18 5.105 4.133 1 97.38 91 ALA A CA 1
ATOM 677 C C . ALA A 1 91 ? -4.277 5.762 2.76 1 97.38 91 ALA A C 1
ATOM 679 O O . ALA A 1 91 ? -5.363 6.152 2.328 1 97.38 91 ALA A O 1
ATOM 680 N N . GLY A 1 92 ? -3.164 5.91 2.078 1 97.94 92 GLY A N 1
ATOM 681 C CA . GLY A 1 92 ? -3.025 6.484 0.749 1 97.94 92 GLY A CA 1
ATOM 682 C C . GLY A 1 92 ? -1.593 6.484 0.247 1 97.94 92 GLY A C 1
ATOM 683 O O . GLY A 1 92 ? -0.672 6.121 0.981 1 97.94 92 GLY A O 1
ATOM 684 N N . PHE A 1 93 ? -1.46 6.883 -0.998 1 98.62 93 PHE A N 1
ATOM 685 C CA . PHE A 1 93 ? -0.112 6.836 -1.552 1 98.62 93 PHE A CA 1
ATOM 686 C C . PHE A 1 93 ? -0.009 7.707 -2.799 1 98.62 93 PHE A C 1
ATOM 688 O O . PHE A 1 93 ? -1.026 8.094 -3.375 1 98.62 93 PHE A O 1
ATOM 695 N N . TRP A 1 94 ? 1.235 8.008 -3.154 1 98.31 94 TRP A N 1
ATOM 696 C CA . TRP A 1 94 ? 1.607 8.578 -4.445 1 98.31 94 TRP A CA 1
ATOM 697 C C . TRP A 1 94 ? 2.592 7.672 -5.176 1 98.31 94 TRP A C 1
ATOM 699 O O . TRP A 1 94 ? 3.471 7.07 -4.555 1 98.31 94 TRP A O 1
ATOM 709 N N . VAL A 1 95 ? 2.406 7.57 -6.426 1 98.12 95 VAL A N 1
ATOM 710 C CA . VAL A 1 95 ? 3.502 7.168 -7.301 1 98.12 95 VAL A CA 1
ATOM 711 C C . VAL A 1 95 ? 4.184 8.406 -7.879 1 98.12 95 VAL A C 1
ATOM 713 O O . VAL A 1 95 ? 3.543 9.219 -8.555 1 98.12 95 VAL A O 1
ATOM 716 N N . LEU A 1 96 ? 5.449 8.523 -7.57 1 98.38 96 LEU A N 1
ATOM 717 C CA . LEU A 1 96 ? 6.219 9.68 -8.008 1 98.38 96 LEU A CA 1
ATOM 718 C C . LEU A 1 96 ? 7.387 9.258 -8.891 1 98.38 96 LEU A C 1
ATOM 720 O O . LEU A 1 96 ? 7.969 8.188 -8.688 1 98.38 96 LEU A O 1
ATOM 724 N N . GLU A 1 97 ? 7.621 10.062 -9.875 1 98.25 97 GLU A N 1
ATOM 725 C CA . GLU A 1 97 ? 8.844 9.93 -10.656 1 98.25 97 GLU A CA 1
ATOM 726 C C . GLU A 1 97 ? 9.852 11.023 -10.305 1 98.25 97 GLU A C 1
ATOM 728 O O . GLU A 1 97 ? 9.641 12.195 -10.641 1 98.25 97 GLU A O 1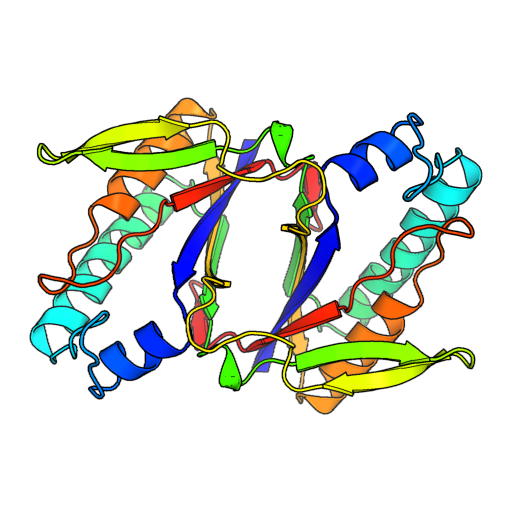
ATOM 733 N N . CYS A 1 98 ? 10.891 10.656 -9.594 1 98.38 98 CYS A N 1
ATOM 734 C CA . CYS A 1 98 ? 11.875 11.602 -9.07 1 98.38 98 CYS A CA 1
ATOM 735 C C . CYS A 1 98 ? 13.273 11.273 -9.594 1 98.38 98 CYS A C 1
ATOM 737 O O . CYS A 1 98 ? 13.562 10.117 -9.906 1 98.38 98 CYS A O 1
ATOM 739 N N . GLU A 1 99 ? 14.062 12.227 -9.562 1 97.94 99 GLU A N 1
ATOM 740 C CA . GLU A 1 99 ? 15.422 12.078 -10.078 1 97.94 99 GLU A CA 1
ATOM 741 C C . GLU A 1 99 ? 16.281 11.242 -9.141 1 97.94 99 GLU A C 1
ATOM 743 O O . GLU A 1 99 ? 17.312 10.695 -9.547 1 97.94 99 GLU A O 1
ATOM 748 N N . SER A 1 100 ? 15.852 11.25 -7.824 1 97.12 100 SER A N 1
ATOM 749 C CA . SER A 1 100 ? 16.688 10.562 -6.855 1 97.12 100 SER A CA 1
ATOM 750 C C . SER A 1 100 ? 15.906 10.188 -5.602 1 97.12 100 SER A C 1
ATOM 752 O O . SER A 1 100 ? 14.82 10.727 -5.363 1 97.12 100 SER A O 1
ATOM 754 N N . LEU A 1 101 ? 16.5 9.258 -4.852 1 96.06 101 LEU A N 1
ATOM 755 C CA . LEU A 1 101 ? 15.953 8.898 -3.547 1 96.06 101 LEU A CA 1
ATOM 756 C C . LEU A 1 101 ? 15.945 10.109 -2.611 1 96.06 101 LEU A C 1
ATOM 758 O O . LEU A 1 101 ? 15.031 10.258 -1.795 1 96.06 101 LEU A O 1
ATOM 762 N N . GLU A 1 102 ? 16.969 10.984 -2.73 1 96.88 102 GLU A N 1
ATOM 763 C CA . GLU A 1 102 ? 17.016 12.195 -1.919 1 96.88 102 GLU A CA 1
ATOM 764 C C . GLU A 1 102 ? 15.828 13.109 -2.201 1 96.88 102 GLU A C 1
ATOM 766 O O . GLU A 1 102 ? 15.211 13.633 -1.274 1 96.88 102 GLU A O 1
ATOM 771 N N . ARG A 1 103 ? 15.523 13.281 -3.467 1 98.44 103 ARG A N 1
ATOM 772 C CA . ARG A 1 103 ? 14.414 14.141 -3.869 1 98.44 103 ARG A CA 1
ATOM 773 C C . ARG A 1 103 ? 13.094 13.617 -3.312 1 98.44 103 ARG A C 1
ATOM 775 O O . ARG A 1 103 ? 12.305 14.383 -2.752 1 98.44 103 ARG A O 1
ATOM 782 N N . VAL A 1 104 ? 12.812 12.336 -3.395 1 98.56 104 VAL A N 1
ATOM 783 C CA . VAL A 1 104 ? 11.547 11.789 -2.908 1 98.56 104 VAL A CA 1
ATOM 784 C C . VAL A 1 104 ? 11.523 11.828 -1.382 1 98.56 104 VAL A C 1
ATOM 786 O O . VAL A 1 104 ? 10.461 11.992 -0.777 1 98.56 104 VAL A O 1
ATOM 789 N N . THR A 1 105 ? 12.703 11.719 -0.766 1 98 105 THR A N 1
ATOM 790 C CA . THR A 1 105 ? 12.789 11.828 0.687 1 98 105 THR A CA 1
ATOM 791 C C . THR A 1 105 ? 12.391 13.227 1.149 1 98 105 THR A C 1
ATOM 793 O O . THR A 1 105 ? 11.727 13.383 2.172 1 98 105 THR A O 1
ATOM 796 N N . GLU A 1 106 ? 12.781 14.211 0.412 1 98.25 106 GLU A N 1
ATOM 797 C CA . GLU A 1 106 ? 12.367 15.578 0.701 1 98.25 106 GLU A CA 1
ATOM 798 C C . GLU A 1 106 ? 10.852 15.727 0.636 1 98.25 106 GLU A C 1
ATOM 800 O O . GLU A 1 106 ? 10.242 16.375 1.487 1 98.25 106 GLU A O 1
ATOM 805 N N . ILE A 1 107 ? 10.273 15.133 -0.327 1 98.81 107 ILE A N 1
ATOM 806 C CA . ILE A 1 107 ? 8.82 15.188 -0.491 1 98.81 107 ILE A CA 1
ATOM 807 C C . ILE A 1 107 ? 8.141 14.461 0.669 1 98.81 107 ILE A C 1
ATOM 809 O O . ILE A 1 107 ? 7.172 14.961 1.24 1 98.81 107 ILE A O 1
ATOM 813 N N . ALA A 1 108 ? 8.68 13.305 1.035 1 98.62 108 ALA A N 1
ATOM 814 C CA . ALA A 1 108 ? 8.133 12.539 2.146 1 98.62 108 ALA A CA 1
ATOM 815 C C . ALA A 1 108 ? 8.203 13.32 3.451 1 98.62 108 ALA A C 1
ATOM 817 O O . ALA A 1 108 ? 7.289 13.25 4.277 1 98.62 108 ALA A O 1
ATOM 818 N N . ALA A 1 109 ? 9.305 14.055 3.648 1 98.56 109 ALA A N 1
ATOM 819 C CA . ALA A 1 109 ? 9.438 14.883 4.848 1 98.56 109 ALA A CA 1
ATOM 820 C C . ALA A 1 109 ? 8.367 15.969 4.883 1 98.56 109 ALA A C 1
ATOM 822 O O . ALA A 1 109 ? 7.832 16.297 5.945 1 98.56 109 ALA A O 1
ATOM 823 N N . ARG A 1 110 ? 8.109 16.531 3.732 1 98.62 110 ARG A N 1
ATOM 824 C CA . ARG A 1 110 ? 7.027 17.5 3.65 1 98.62 110 ARG A CA 1
ATOM 825 C C . ARG A 1 110 ? 5.691 16.859 4.012 1 98.62 110 ARG A C 1
ATOM 827 O O . ARG A 1 110 ? 4.898 17.438 4.758 1 98.62 110 ARG A O 1
ATOM 834 N N . VAL A 1 111 ? 5.426 15.711 3.541 1 98.62 111 VAL A N 1
ATOM 835 C CA . VAL A 1 11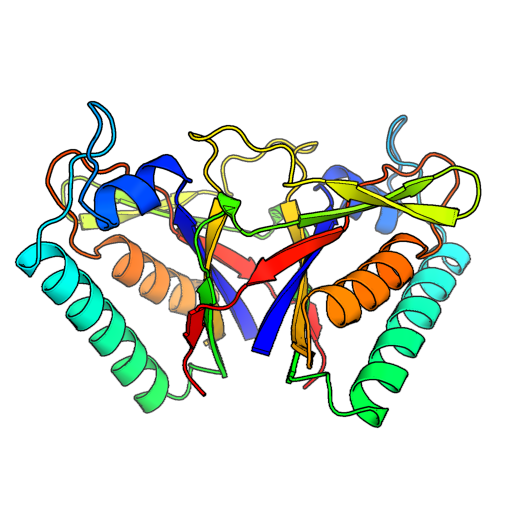1 ? 4.207 14.977 3.861 1 98.62 111 VAL A CA 1
ATOM 836 C C . VAL A 1 111 ? 4.133 14.727 5.367 1 98.62 111 VAL A C 1
ATOM 838 O O . VAL A 1 111 ? 3.072 14.891 5.977 1 98.62 111 VAL A O 1
ATOM 841 N N . ALA A 1 112 ? 5.285 14.391 5.945 1 98.12 112 ALA A N 1
ATOM 842 C CA . ALA A 1 112 ? 5.355 14.055 7.367 1 98.12 112 ALA A CA 1
ATOM 843 C C . ALA A 1 112 ? 5.008 15.258 8.234 1 98.12 112 ALA A C 1
ATOM 845 O O . ALA A 1 112 ? 4.68 15.109 9.414 1 98.12 112 ALA A O 1
ATOM 846 N N . ARG A 1 113 ? 5.039 16.438 7.672 1 97.81 113 ARG A N 1
ATOM 847 C CA . ARG A 1 113 ? 4.773 17.656 8.406 1 97.81 113 ARG A CA 1
ATOM 848 C C . ARG A 1 113 ? 3.295 18.031 8.336 1 97.81 113 ARG A C 1
ATOM 850 O O . ARG A 1 113 ? 2.891 19.094 8.828 1 97.81 113 ARG A O 1
ATOM 857 N N . CYS A 1 114 ? 2.494 17.219 7.668 1 97.88 114 CYS A N 1
ATOM 858 C CA . CYS A 1 114 ? 1.072 17.516 7.535 1 97.88 114 CYS A CA 1
ATOM 859 C C . CYS A 1 114 ? 0.444 17.781 8.898 1 97.88 114 CYS A C 1
ATOM 861 O O . CYS A 1 114 ? 0.601 17 9.828 1 97.88 114 CYS A O 1
ATOM 863 N N . PRO A 1 115 ? -0.305 18.859 9.031 1 96.12 115 PRO A N 1
ATOM 864 C CA . PRO A 1 115 ? -0.923 19.188 10.312 1 96.12 115 PRO A CA 1
ATOM 865 C C . PRO A 1 115 ? -1.973 18.156 10.742 1 96.12 115 PRO A C 1
ATOM 867 O O . PRO A 1 115 ? -2.699 17.625 9.898 1 96.12 115 PRO A O 1
ATOM 870 N N . GLN A 1 116 ? -1.984 17.844 12.023 1 96.12 116 GLN A N 1
ATOM 871 C CA . GLN A 1 116 ? -2.959 16.984 12.68 1 96.12 116 GLN A CA 1
ATOM 872 C C . GLN A 1 116 ? -3.301 17.5 14.07 1 96.12 116 GLN A C 1
ATOM 874 O O . GLN A 1 116 ? -2.561 18.312 14.641 1 96.12 116 GLN A O 1
ATOM 879 N N . PRO A 1 117 ? -4.457 17.125 14.562 1 95.31 117 PRO A N 1
ATOM 880 C CA . PRO A 1 117 ? -4.75 17.5 15.945 1 95.31 117 PRO A CA 1
ATOM 881 C C . PRO A 1 117 ? -3.678 17.031 16.922 1 95.31 117 PRO A C 1
ATOM 883 O O . PRO A 1 117 ? -3.08 15.977 16.734 1 95.31 117 PRO A O 1
ATOM 886 N N . ALA A 1 118 ? -3.533 17.875 17.984 1 92.81 118 ALA A N 1
ATOM 887 C CA . ALA A 1 118 ? -2.607 17.469 19.047 1 92.81 118 ALA A CA 1
ATOM 888 C C . ALA A 1 118 ? -2.988 16.109 19.625 1 92.81 118 ALA A C 1
ATOM 890 O O . ALA A 1 118 ? -4.16 15.852 19.906 1 92.81 118 ALA A O 1
ATOM 891 N N . GLY A 1 119 ? -1.979 15.227 19.719 1 93.44 119 GLY A N 1
ATOM 892 C CA . GLY A 1 119 ? -2.223 13.914 20.297 1 93.44 119 GLY A CA 1
ATOM 893 C C . GLY A 1 119 ? -2.51 12.844 19.25 1 93.44 119 GLY A C 1
ATOM 894 O O . GLY A 1 119 ? -2.582 11.656 19.578 1 93.44 119 GLY A O 1
ATOM 895 N N . ALA A 1 120 ? -2.779 13.25 18 1 94.88 120 ALA A N 1
ATOM 896 C CA . ALA A 1 120 ? -2.965 12.258 16.938 1 94.88 120 ALA A CA 1
ATOM 897 C C . ALA A 1 120 ? -1.709 11.414 16.75 1 94.88 120 ALA A C 1
ATOM 899 O O . ALA A 1 120 ? -0.589 11.914 16.891 1 94.88 120 ALA A O 1
ATOM 900 N N . PRO A 1 121 ? -1.928 10.141 16.453 1 94.94 121 PRO A N 1
ATOM 901 C CA . PRO A 1 121 ? -0.751 9.297 16.219 1 94.94 121 PRO A CA 1
ATOM 902 C C . PRO A 1 121 ? 0.086 9.773 15.031 1 94.94 121 PRO A C 1
ATOM 904 O O . PRO A 1 121 ? -0.461 10.266 14.047 1 94.94 121 PRO A O 1
ATOM 907 N N . GLU A 1 122 ? 1.347 9.578 15.211 1 94 122 GLU A N 1
ATOM 908 C CA . GLU A 1 122 ? 2.287 9.883 14.133 1 94 122 GLU A CA 1
ATOM 909 C C . GLU A 1 122 ? 2.912 8.617 13.562 1 94 122 GLU A C 1
ATOM 911 O O . GLU A 1 122 ? 3.451 7.793 14.312 1 94 122 GLU A O 1
ATOM 916 N N . TYR A 1 123 ? 2.785 8.508 12.336 1 95.38 123 TYR A N 1
ATOM 917 C CA . TYR A 1 123 ? 3.416 7.414 11.617 1 95.38 123 TYR A CA 1
ATOM 918 C C . TYR A 1 123 ? 4.453 7.934 10.625 1 95.38 123 TYR A C 1
ATOM 920 O O . TYR A 1 123 ? 4.285 9.016 10.055 1 95.38 123 TYR A O 1
ATOM 928 N N . PRO A 1 124 ? 5.496 7.188 10.43 1 96.88 124 PRO A N 1
ATOM 929 C CA . PRO A 1 124 ? 6.406 7.613 9.359 1 96.88 124 PRO A CA 1
ATOM 930 C C . PRO A 1 124 ? 5.777 7.523 7.973 1 96.88 124 PRO A C 1
ATOM 932 O O . PRO A 1 124 ? 4.883 6.703 7.75 1 96.88 124 PRO A O 1
ATOM 935 N N . VAL A 1 125 ? 6.23 8.383 7.098 1 98.12 125 VAL A N 1
ATOM 936 C CA . VAL A 1 125 ? 5.973 8.242 5.668 1 98.12 125 VAL A CA 1
ATOM 937 C C . VAL A 1 125 ? 6.938 7.215 5.07 1 98.12 125 VAL A C 1
ATOM 939 O O . VAL A 1 125 ? 8.148 7.297 5.285 1 98.12 125 VAL A O 1
ATOM 942 N N . LEU A 1 126 ? 6.41 6.289 4.34 1 97.69 126 LEU A N 1
ATOM 943 C CA . LEU A 1 126 ? 7.23 5.199 3.828 1 97.69 126 LEU A CA 1
ATOM 944 C C . LEU A 1 126 ? 7.512 5.383 2.34 1 97.69 126 LEU A C 1
ATOM 946 O O . LEU A 1 126 ? 6.625 5.773 1.58 1 97.69 126 LEU A O 1
ATOM 950 N N . ILE A 1 127 ? 8.734 5.09 1.986 1 98.12 127 ILE A N 1
ATOM 951 C CA . ILE A 1 127 ? 9.156 5.125 0.591 1 98.12 127 ILE A CA 1
ATOM 952 C C . ILE A 1 127 ? 9.578 3.729 0.145 1 98.12 127 ILE A C 1
ATOM 954 O O . ILE A 1 127 ? 10.391 3.076 0.812 1 98.12 127 ILE A O 1
ATOM 958 N N . ARG A 1 128 ? 9 3.301 -0.882 1 97.56 128 ARG A N 1
ATOM 959 C CA . ARG A 1 128 ? 9.43 2.076 -1.55 1 97.56 128 ARG A CA 1
ATOM 960 C C . ARG A 1 128 ? 9.773 2.34 -3.012 1 97.56 128 ARG A C 1
ATOM 962 O O . ARG A 1 128 ? 9.125 3.158 -3.668 1 97.56 128 ARG A O 1
ATOM 969 N N . THR A 1 129 ? 10.758 1.609 -3.479 1 96.88 129 THR A N 1
ATOM 970 C CA . THR A 1 129 ? 11.141 1.751 -4.879 1 96.88 129 THR A CA 1
ATOM 971 C C . THR A 1 129 ? 10.273 0.861 -5.77 1 96.88 129 THR A C 1
ATOM 973 O O . THR A 1 129 ? 10 -0.292 -5.426 1 96.88 129 THR A O 1
ATOM 976 N N . ILE A 1 130 ? 9.836 1.435 -6.871 1 97.88 130 ILE A N 1
ATOM 977 C CA . ILE A 1 130 ? 9.055 0.682 -7.848 1 97.88 130 ILE A CA 1
ATOM 978 C C . ILE A 1 130 ? 9.992 0.018 -8.852 1 97.88 130 ILE A C 1
ATOM 980 O O . ILE A 1 130 ? 10.773 0.696 -9.523 1 97.88 130 ILE A O 1
ATOM 984 N N . GLY A 1 131 ? 9.938 -1.336 -8.898 1 95.88 131 GLY A N 1
ATOM 985 C CA . GLY A 1 131 ? 10.828 -2.115 -9.742 1 95.88 131 GLY A CA 1
ATOM 986 C C . GLY A 1 131 ? 10.25 -2.416 -11.109 1 95.88 131 GLY A C 1
ATOM 987 O O . GLY A 1 131 ? 10.969 -2.852 -12.016 1 95.88 131 GLY A O 1
ATOM 988 N N . GLY A 1 132 ? 8.945 -2.285 -11.227 1 91.31 132 GLY A N 1
ATOM 989 C CA . GLY A 1 132 ? 8.258 -2.562 -12.477 1 91.31 132 GLY A CA 1
ATOM 990 C C . GLY A 1 132 ? 6.789 -2.176 -12.445 1 91.31 132 GLY A C 1
ATOM 991 O O . GLY A 1 132 ? 6.223 -1.947 -11.375 1 91.31 132 GLY A O 1
ATOM 992 N N . GLY A 1 133 ? 6.285 -2.008 -13.602 1 84.5 133 GLY A N 1
ATOM 993 C CA . GLY A 1 133 ? 4.891 -1.607 -13.656 1 84.5 133 GLY A CA 1
ATOM 994 C C . GLY A 1 133 ? 4.328 -1.589 -15.07 1 84.5 133 GLY A C 1
ATOM 995 O O . GLY A 1 133 ? 5.016 -1.955 -16.016 1 84.5 133 GLY A O 1
ATOM 996 N N . ILE A 1 134 ? 2.992 -1.54 -14.977 1 70.06 134 ILE A N 1
ATOM 997 C CA . ILE A 1 134 ? 2.273 -1.48 -16.25 1 70.06 134 ILE A CA 1
ATOM 998 C C . ILE A 1 134 ? 2.059 -0.023 -16.656 1 70.06 134 ILE A C 1
ATOM 1000 O O . ILE A 1 134 ? 1.585 0.786 -15.852 1 70.06 134 ILE A O 1
ATOM 1004 N N . ASP A 1 135 ? 3.094 0.649 -17.359 1 56.91 135 ASP A N 1
ATOM 1005 C CA . ASP A 1 135 ? 2.854 1.981 -17.906 1 56.91 135 ASP A CA 1
ATOM 1006 C C . ASP A 1 135 ? 2.16 1.9 -19.266 1 56.91 135 ASP A C 1
ATOM 1008 O O . ASP A 1 135 ? 2.318 0.916 -19.984 1 56.91 135 ASP A O 1
ATOM 1012 N N . MET B 1 1 ? -16.234 1.688 -9.867 1 95.88 1 MET B N 1
ATOM 1013 C CA . MET B 1 1 ? -15.547 2.02 -8.625 1 95.88 1 MET B CA 1
ATOM 1014 C C . MET B 1 1 ? -14.086 1.588 -8.672 1 95.88 1 MET B C 1
ATOM 1016 O O . MET B 1 1 ? -13.75 0.599 -9.32 1 95.88 1 MET B O 1
ATOM 1020 N N . LYS B 1 2 ? -13.258 2.332 -8.062 1 98 2 LYS B N 1
ATOM 1021 C CA . LYS B 1 2 ? -11.844 1.99 -8.086 1 98 2 LYS B CA 1
ATOM 1022 C C . LYS B 1 2 ? -11.438 1.24 -6.82 1 98 2 LYS B C 1
ATOM 1024 O O . LYS B 1 2 ? -11.883 1.577 -5.723 1 98 2 LYS B O 1
ATOM 1029 N N . TYR B 1 3 ? -10.609 0.279 -7.016 1 98.56 3 TYR B N 1
ATOM 1030 C CA . TYR B 1 3 ? -10.117 -0.566 -5.934 1 98.56 3 TYR B CA 1
ATOM 1031 C C . TYR B 1 3 ? -8.602 -0.718 -6.012 1 98.56 3 TYR B C 1
ATOM 1033 O O . TYR B 1 3 ? -8.031 -0.73 -7.102 1 98.56 3 TYR B O 1
ATOM 1041 N N . LEU B 1 4 ? -8.055 -0.815 -4.871 1 98.5 4 LEU B N 1
ATOM 1042 C CA . LEU B 1 4 ? -6.668 -1.232 -4.742 1 98.5 4 LEU B CA 1
ATOM 1043 C C . LEU B 1 4 ? -6.57 -2.717 -4.406 1 98.5 4 LEU B C 1
ATOM 1045 O O . LEU B 1 4 ? -7.121 -3.164 -3.398 1 98.5 4 LEU B O 1
ATOM 1049 N N . VAL B 1 5 ? -5.941 -3.488 -5.266 1 98.75 5 VAL B N 1
ATOM 1050 C CA . VAL B 1 5 ? -5.695 -4.91 -5.043 1 98.75 5 VAL B CA 1
ATOM 1051 C C . VAL B 1 5 ? -4.215 -5.137 -4.738 1 98.75 5 VAL B C 1
ATOM 1053 O O . VAL B 1 5 ? -3.352 -4.836 -5.566 1 98.75 5 VAL B O 1
ATOM 1056 N N . MET B 1 6 ? -3.938 -5.711 -3.564 1 98.69 6 MET B N 1
ATOM 1057 C CA . MET B 1 6 ? -2.572 -5.711 -3.047 1 98.69 6 MET B CA 1
ATOM 1058 C C . MET B 1 6 ? -2.072 -7.137 -2.828 1 98.69 6 MET B C 1
ATOM 1060 O O . MET B 1 6 ? -2.771 -7.961 -2.236 1 98.69 6 MET B O 1
ATOM 1064 N N . VAL B 1 7 ? -0.886 -7.398 -3.303 1 98.19 7 VAL B N 1
ATOM 1065 C CA . VAL B 1 7 ? -0.178 -8.625 -2.967 1 98.19 7 VAL B CA 1
ATOM 1066 C C . VAL B 1 7 ? 0.924 -8.328 -1.953 1 98.19 7 VAL B C 1
ATOM 1068 O O . VAL B 1 7 ? 1.499 -7.242 -1.954 1 98.19 7 VAL B O 1
ATOM 1071 N N . GLN B 1 8 ? 1.174 -9.266 -1.131 1 97.44 8 GLN B N 1
ATOM 1072 C CA . GLN B 1 8 ? 2.092 -9.0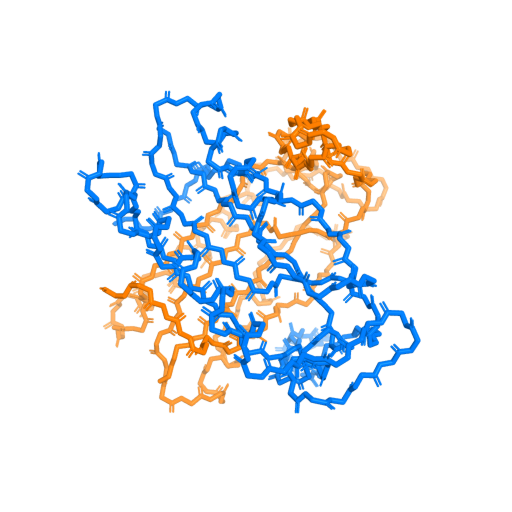62 -0.016 1 97.44 8 GLN B CA 1
ATOM 1073 C C . GLN B 1 8 ? 3.305 -9.984 -0.125 1 97.44 8 GLN B C 1
ATOM 1075 O O . GLN B 1 8 ? 3.275 -10.977 -0.857 1 97.44 8 GLN B O 1
ATOM 1080 N N . GLY B 1 9 ? 4.348 -9.664 0.522 1 96.31 9 GLY B N 1
ATOM 1081 C CA . GLY B 1 9 ? 5.578 -10.422 0.69 1 96.31 9 GLY B CA 1
ATOM 1082 C C . GLY B 1 9 ? 6.484 -9.852 1.766 1 96.31 9 GLY B C 1
ATOM 1083 O O . GLY B 1 9 ? 6.289 -8.719 2.213 1 96.31 9 GLY B O 1
ATOM 1084 N N . SER B 1 10 ? 7.445 -10.633 2.213 1 96.12 10 SER B N 1
ATOM 1085 C CA . SER B 1 10 ? 8.414 -10.211 3.215 1 96.12 10 SER B CA 1
ATOM 1086 C C . SER B 1 10 ? 9.812 -10.109 2.619 1 96.12 10 SER B C 1
ATOM 1088 O O . SER B 1 10 ? 10.047 -10.531 1.483 1 96.12 10 SER B O 1
ATOM 1090 N N . GLN B 1 11 ? 10.695 -9.484 3.398 1 95.75 11 GLN B N 1
ATOM 1091 C CA . GLN B 1 11 ? 12.094 -9.477 2.967 1 95.75 11 GLN B CA 1
ATOM 1092 C C . GLN B 1 11 ? 12.594 -10.898 2.711 1 95.75 11 GLN B C 1
ATOM 1094 O O . GLN B 1 11 ? 13.305 -11.141 1.733 1 95.75 11 GLN B O 1
ATOM 1099 N N . THR B 1 12 ? 12.227 -11.828 3.602 1 96.12 12 THR B N 1
ATOM 1100 C CA . THR B 1 12 ? 12.602 -13.234 3.467 1 96.12 12 THR B CA 1
ATOM 1101 C C . THR B 1 12 ? 12.086 -13.805 2.152 1 96.12 12 THR B C 1
ATOM 1103 O O . THR B 1 12 ? 12.773 -14.594 1.498 1 96.12 12 THR B O 1
ATOM 1106 N N . ASP B 1 13 ? 10.922 -13.406 1.748 1 96.44 13 ASP B N 1
ATOM 1107 C CA . ASP B 1 13 ? 10.344 -13.891 0.499 1 96.44 13 ASP B CA 1
ATOM 1108 C C . ASP B 1 13 ? 11.125 -13.375 -0.706 1 96.44 13 ASP B C 1
ATOM 1110 O O . ASP B 1 13 ? 11.32 -14.102 -1.684 1 96.44 13 ASP B O 1
ATOM 1114 N N . TYR B 1 14 ? 11.539 -12.148 -0.696 1 96.31 14 TYR B N 1
ATOM 1115 C CA . TYR B 1 14 ? 12.352 -11.602 -1.778 1 96.31 14 TYR B CA 1
ATOM 1116 C C . TYR B 1 14 ? 13.695 -12.305 -1.868 1 96.31 14 TYR B C 1
ATOM 1118 O O . TYR B 1 14 ? 14.211 -12.539 -2.965 1 96.31 14 TYR B O 1
ATOM 1126 N N . GLU B 1 15 ? 14.273 -12.594 -0.725 1 96.38 15 GLU B N 1
ATOM 1127 C CA . GLU B 1 15 ? 15.508 -13.375 -0.714 1 96.38 15 GLU B CA 1
ATOM 1128 C C . GLU B 1 15 ? 15.305 -14.75 -1.34 1 96.38 15 GLU B C 1
ATOM 1130 O O . GLU B 1 15 ? 16.156 -15.227 -2.102 1 96.38 15 GLU B O 1
ATOM 1135 N N . ALA B 1 16 ? 14.195 -15.383 -0.983 1 97.38 16 ALA B N 1
ATOM 1136 C CA . ALA B 1 16 ? 13.875 -16.688 -1.566 1 97.38 16 ALA B CA 1
ATOM 1137 C C . ALA B 1 16 ? 13.758 -16.594 -3.084 1 97.38 16 ALA B C 1
ATOM 1139 O O . ALA B 1 16 ? 14.227 -17.469 -3.807 1 97.38 16 ALA B O 1
ATOM 1140 N N . GLN B 1 17 ? 13.141 -15.539 -3.578 1 96.56 17 GLN B N 1
ATOM 1141 C CA . GLN B 1 17 ? 12.977 -15.32 -5.012 1 96.56 17 GLN B CA 1
ATOM 1142 C C . GLN B 1 17 ? 14.32 -15.078 -5.691 1 96.56 17 GLN B C 1
ATOM 1144 O O . GLN B 1 17 ? 14.492 -15.391 -6.871 1 96.56 17 GLN B O 1
ATOM 1149 N N . ALA B 1 18 ? 15.258 -14.547 -4.934 1 95.12 18 ALA B N 1
ATOM 1150 C CA . ALA B 1 18 ? 16.594 -14.289 -5.445 1 95.12 18 ALA B CA 1
ATOM 1151 C C . ALA B 1 18 ? 17.484 -15.531 -5.324 1 95.12 18 ALA B C 1
ATOM 1153 O O . ALA B 1 18 ? 18.688 -15.477 -5.59 1 95.12 18 ALA B O 1
ATOM 1154 N N . GLY B 1 19 ? 16.859 -16.594 -4.812 1 94.94 19 GLY B N 1
ATOM 1155 C CA . GLY B 1 19 ? 17.578 -17.859 -4.762 1 94.94 19 GLY B CA 1
ATOM 1156 C C . GLY B 1 19 ? 18.094 -18.203 -3.375 1 94.94 19 GLY B C 1
ATOM 1157 O O . GLY B 1 19 ? 18.75 -19.219 -3.186 1 94.94 19 GLY B O 1
ATOM 1158 N N . LYS B 1 20 ? 17.891 -17.391 -2.395 1 95 20 LYS B N 1
ATOM 1159 C CA . LYS B 1 20 ? 18.312 -17.609 -1.015 1 95 20 LYS B CA 1
ATOM 1160 C C . LYS B 1 20 ? 17.125 -18.062 -0.154 1 95 20 LYS B C 1
ATOM 1162 O O . LYS B 1 20 ? 16.547 -17.266 0.568 1 95 20 LYS B O 1
ATOM 1167 N N . GLY B 1 21 ? 16.859 -19.328 -0.197 1 94.19 21 GLY B N 1
ATOM 1168 C CA . GLY B 1 21 ? 15.719 -19.906 0.503 1 94.19 21 GLY B CA 1
ATOM 1169 C C . GLY B 1 21 ? 15.938 -20.016 1.999 1 94.19 21 GLY B C 1
ATOM 1170 O O . GLY B 1 21 ? 17.062 -19.859 2.484 1 94.19 21 GLY B O 1
ATOM 1171 N N . SER B 1 22 ? 14.891 -20.156 2.777 1 92.06 22 SER B N 1
ATOM 1172 C CA . SER B 1 22 ? 14.844 -20.438 4.207 1 92.06 22 SER B CA 1
ATOM 1173 C C . SER B 1 22 ? 13.836 -21.547 4.508 1 92.06 22 SER B C 1
ATOM 1175 O O . SER B 1 22 ? 13.078 -21.969 3.627 1 92.06 22 SER B O 1
ATOM 1177 N N . PRO B 1 23 ? 13.852 -22.047 5.738 1 89.81 23 PRO B N 1
ATOM 1178 C CA . PRO B 1 23 ? 12.906 -23.109 6.07 1 89.81 23 PRO B CA 1
ATOM 1179 C C . PRO B 1 23 ? 11.453 -22.688 5.863 1 89.81 23 PRO B C 1
ATOM 1181 O O . PRO B 1 23 ? 10.617 -23.516 5.477 1 89.81 23 PRO B O 1
ATOM 1184 N N . ASP B 1 24 ? 11.117 -21.438 5.977 1 90.31 24 ASP B N 1
ATOM 1185 C CA . ASP B 1 24 ? 9.742 -20.969 5.902 1 90.31 24 ASP B CA 1
ATOM 1186 C C . ASP B 1 24 ? 9.461 -20.297 4.559 1 90.31 24 ASP B C 1
ATOM 1188 O O . ASP B 1 24 ? 8.336 -19.859 4.297 1 90.31 24 ASP B O 1
ATOM 1192 N N . SER B 1 25 ? 10.445 -20.203 3.682 1 94 25 SER B N 1
ATOM 1193 C CA . SER B 1 25 ? 10.344 -19.625 2.348 1 94 25 SER B CA 1
ATOM 1194 C C . SER B 1 25 ? 11.367 -20.234 1.396 1 94 25 SER B C 1
ATOM 1196 O O . SER B 1 25 ? 12.453 -19.688 1.22 1 94 25 SER B O 1
ATOM 1198 N N . PRO B 1 26 ? 10.992 -21.297 0.754 1 95.62 26 PRO B N 1
ATOM 1199 C CA . PRO B 1 26 ? 11.961 -22 -0.099 1 95.62 26 PRO B CA 1
ATOM 1200 C C . PRO B 1 26 ? 12.422 -21.156 -1.28 1 95.62 26 PRO B C 1
ATOM 1202 O O . PRO B 1 26 ? 11.672 -20.312 -1.772 1 95.62 26 PRO B O 1
ATOM 1205 N N . ALA B 1 27 ? 13.633 -21.484 -1.737 1 96.88 27 ALA B N 1
ATOM 1206 C CA . ALA B 1 27 ? 14.227 -20.766 -2.863 1 96.88 27 ALA B CA 1
ATOM 1207 C C . ALA B 1 27 ? 13.422 -21 -4.145 1 96.88 27 ALA B C 1
ATOM 1209 O O . ALA B 1 27 ? 12.961 -22.109 -4.402 1 96.88 27 ALA B O 1
ATOM 1210 N N . TRP B 1 28 ? 13.297 -19.938 -4.879 1 96.69 28 TRP B N 1
ATOM 1211 C CA . TRP B 1 28 ? 12.688 -20.031 -6.203 1 96.69 28 TRP B CA 1
ATOM 1212 C C . TRP B 1 28 ? 13.734 -20.375 -7.258 1 96.69 28 TRP B C 1
ATOM 1214 O O . TRP B 1 28 ? 14.875 -19.922 -7.188 1 96.69 28 TRP B O 1
ATOM 1224 N N . ASP B 1 29 ? 13.312 -21.188 -8.211 1 95.5 29 ASP B N 1
ATOM 1225 C CA . ASP B 1 29 ? 14.156 -21.391 -9.383 1 95.5 29 ASP B CA 1
ATOM 1226 C C . ASP B 1 29 ? 13.625 -20.625 -10.586 1 95.5 29 ASP B C 1
ATOM 1228 O O . ASP B 1 29 ? 12.602 -19.938 -10.492 1 95.5 29 ASP B O 1
ATOM 1232 N N . GLU B 1 30 ? 14.359 -20.734 -11.602 1 95.88 30 GLU B N 1
ATOM 1233 C CA . GLU B 1 30 ? 14.008 -19.984 -12.797 1 95.88 30 GLU B CA 1
ATOM 1234 C C . GLU B 1 30 ? 12.625 -20.359 -13.312 1 95.88 30 GLU B C 1
ATOM 1236 O O . GLU B 1 30 ? 11.867 -19.5 -13.766 1 95.88 30 GLU B O 1
ATOM 1241 N N . LYS B 1 31 ? 12.336 -21.562 -13.297 1 96.81 31 LYS B N 1
ATOM 1242 C CA . LYS B 1 31 ? 11.047 -22.047 -13.773 1 96.81 31 LYS B CA 1
ATOM 1243 C C . LYS B 1 31 ? 9.898 -21.453 -12.953 1 96.81 31 LYS B C 1
ATOM 1245 O O . LYS B 1 31 ? 8.898 -21 -13.508 1 96.81 31 LYS B O 1
ATOM 1250 N N . ALA B 1 32 ? 10.031 -21.484 -11.641 1 96.31 32 ALA B N 1
ATOM 1251 C CA . ALA B 1 32 ? 9.016 -20.938 -10.75 1 96.31 32 ALA B CA 1
ATOM 1252 C C . ALA B 1 32 ? 8.812 -19.453 -11.016 1 96.31 32 ALA B C 1
ATOM 1254 O O . ALA B 1 32 ? 7.676 -18.969 -11.039 1 96.31 32 ALA B O 1
ATOM 1255 N N . MET B 1 33 ? 9.891 -18.75 -11.18 1 95.44 33 MET B N 1
ATOM 1256 C CA . MET B 1 33 ? 9.812 -17.328 -11.477 1 95.44 33 MET B CA 1
ATOM 1257 C C . MET B 1 33 ? 9.078 -17.078 -12.789 1 95.44 33 MET B C 1
ATOM 1259 O O . MET B 1 33 ? 8.211 -16.203 -12.867 1 95.44 33 MET B O 1
ATOM 1263 N N . GLN B 1 34 ? 9.414 -17.844 -13.773 1 96.69 34 GLN B N 1
ATOM 1264 C CA . GLN B 1 34 ? 8.789 -17.703 -15.086 1 96.69 34 GLN B CA 1
ATOM 1265 C C . GLN B 1 34 ? 7.289 -17.984 -15.008 1 96.69 34 GLN B C 1
ATOM 1267 O O . GLN B 1 34 ? 6.488 -17.281 -15.633 1 96.69 34 GLN B O 1
ATOM 1272 N N . GLU B 1 35 ? 6.93 -19.016 -14.281 1 97.31 35 GLU B N 1
ATOM 1273 C CA . GLU B 1 35 ? 5.52 -19.359 -14.125 1 97.31 35 GLU B CA 1
ATOM 1274 C C . GLU B 1 35 ? 4.746 -18.234 -13.43 1 97.31 35 GLU B C 1
ATOM 1276 O O . GLU B 1 35 ? 3.631 -17.906 -13.828 1 97.31 35 GLU B O 1
ATOM 1281 N N . MET B 1 36 ? 5.367 -17.703 -12.398 1 96.44 36 MET B N 1
ATOM 1282 C CA . MET B 1 36 ? 4.746 -16.594 -11.688 1 96.44 36 MET B CA 1
ATOM 1283 C C . MET B 1 36 ? 4.562 -15.391 -12.617 1 96.44 36 MET B C 1
ATOM 1285 O O . MET B 1 36 ? 3.461 -14.844 -12.727 1 96.44 36 MET B O 1
ATOM 1289 N N . PHE B 1 37 ? 5.578 -14.984 -13.383 1 94.75 37 PHE B N 1
ATOM 1290 C CA . PHE B 1 37 ? 5.527 -13.828 -14.266 1 94.75 37 PHE B CA 1
ATOM 1291 C C . PHE B 1 37 ? 4.52 -14.055 -15.391 1 94.75 37 PHE B C 1
ATOM 1293 O O . PHE B 1 37 ? 3.783 -13.141 -15.766 1 94.75 37 PHE B O 1
ATOM 1300 N N . ALA B 1 38 ? 4.496 -15.242 -15.93 1 97.31 38 ALA B N 1
ATOM 1301 C CA . ALA B 1 38 ? 3.549 -15.57 -17 1 97.31 38 ALA B CA 1
ATOM 1302 C C . ALA B 1 38 ? 2.111 -15.477 -16.484 1 97.31 38 ALA B C 1
ATOM 1304 O O . ALA B 1 38 ? 1.236 -14.953 -17.188 1 97.31 38 ALA B O 1
ATOM 1305 N N . TYR B 1 39 ? 1.936 -16.031 -15.344 1 97.56 39 TYR B N 1
ATOM 1306 C CA . TYR B 1 39 ? 0.6 -16.016 -14.758 1 97.56 39 TYR B CA 1
ATOM 1307 C C . TYR B 1 39 ? 0.137 -14.594 -14.5 1 97.56 39 TYR B C 1
ATOM 1309 O O . TYR B 1 39 ? -0.947 -14.195 -14.93 1 97.56 39 TYR B O 1
ATOM 1317 N N . MET B 1 40 ? 0.95 -13.812 -13.812 1 96.56 40 MET B N 1
ATOM 1318 C CA . MET B 1 40 ? 0.628 -12.422 -13.539 1 96.56 40 MET B CA 1
ATOM 1319 C C . MET B 1 40 ? 0.487 -11.625 -14.836 1 96.56 40 MET B C 1
ATOM 1321 O O . MET B 1 40 ? -0.364 -10.742 -14.938 1 96.56 40 MET B O 1
ATOM 1325 N N . GLY B 1 41 ? 1.336 -11.906 -15.75 1 96.31 41 GLY B N 1
ATOM 1326 C CA . GLY B 1 41 ? 1.213 -11.297 -17.062 1 96.31 41 GLY B CA 1
ATOM 1327 C C . GLY B 1 41 ? -0.128 -11.562 -17.719 1 96.31 41 GLY B C 1
ATOM 1328 O O . GLY B 1 41 ? -0.713 -10.664 -18.328 1 96.31 41 GLY B O 1
ATOM 1329 N N . SER B 1 42 ? -0.581 -12.766 -17.641 1 97.94 42 SER B N 1
ATOM 1330 C CA . SER B 1 42 ? -1.868 -13.117 -18.234 1 97.94 42 SER B CA 1
ATOM 1331 C C . SER B 1 42 ? -3.008 -12.352 -17.562 1 97.94 42 SER B C 1
ATOM 1333 O O . SER B 1 42 ? -3.982 -11.984 -18.219 1 97.94 42 SER B O 1
ATOM 1335 N N . ILE B 1 43 ? -2.934 -12.148 -16.266 1 98.06 43 ILE B N 1
ATOM 1336 C CA . ILE B 1 43 ? -3.92 -11.344 -15.562 1 98.06 43 ILE B CA 1
ATOM 1337 C C . ILE B 1 43 ? -3.887 -9.906 -16.078 1 98.06 43 ILE B C 1
ATOM 1339 O O . ILE B 1 43 ? -4.934 -9.328 -16.375 1 98.06 43 ILE B O 1
ATOM 1343 N N . ASN B 1 44 ? -2.691 -9.375 -16.188 1 97.62 44 ASN B N 1
ATOM 1344 C CA . ASN B 1 44 ? -2.545 -8.016 -16.703 1 97.62 44 ASN B CA 1
ATOM 1345 C C . ASN B 1 44 ? -3.137 -7.871 -18.094 1 97.62 44 ASN B C 1
ATOM 1347 O O . ASN B 1 44 ? -3.826 -6.895 -18.391 1 97.62 44 ASN B O 1
ATOM 1351 N N . ASP B 1 45 ? -2.873 -8.836 -18.938 1 97.5 45 ASP B N 1
ATOM 1352 C CA . ASP B 1 45 ? -3.395 -8.82 -20.297 1 97.5 45 ASP B CA 1
ATOM 1353 C C . ASP B 1 45 ? -4.922 -8.82 -20.297 1 97.5 45 ASP B C 1
ATOM 1355 O O . ASP B 1 45 ? -5.547 -8.047 -21.016 1 97.5 45 ASP B O 1
ATOM 1359 N N . ASP B 1 46 ? -5.492 -9.648 -19.547 1 98.19 46 ASP B N 1
ATOM 1360 C CA . ASP B 1 46 ? -6.949 -9.75 -19.484 1 98.19 46 ASP B CA 1
ATOM 1361 C C . ASP B 1 46 ? -7.566 -8.461 -18.938 1 98.19 46 ASP B C 1
ATOM 1363 O O . ASP B 1 46 ? -8.602 -8.008 -19.438 1 98.19 46 ASP B O 1
ATOM 1367 N N . LEU B 1 47 ? -6.953 -7.91 -17.891 1 98.25 47 LEU B N 1
ATOM 1368 C CA . LEU B 1 47 ? -7.465 -6.691 -17.266 1 98.25 47 LEU B CA 1
ATOM 1369 C C . LEU B 1 47 ? -7.344 -5.508 -18.234 1 98.25 47 LEU B C 1
ATOM 1371 O O . LEU B 1 47 ? -8.195 -4.613 -18.234 1 98.25 47 LEU B O 1
ATOM 1375 N N . ALA B 1 48 ? -6.27 -5.473 -19 1 97.38 48 ALA B N 1
ATOM 1376 C CA . ALA B 1 48 ? -6.125 -4.457 -20.047 1 97.38 48 ALA B CA 1
ATOM 1377 C C . ALA B 1 48 ? -7.219 -4.602 -21.094 1 97.38 48 ALA B C 1
ATOM 1379 O O . ALA B 1 48 ? -7.816 -3.607 -21.516 1 97.38 48 ALA B O 1
ATOM 1380 N N . GLU B 1 49 ? -7.488 -5.809 -21.484 1 98.06 49 GLU B N 1
ATOM 1381 C CA . GLU B 1 49 ? -8.484 -6.082 -22.516 1 98.06 49 GLU B CA 1
ATOM 1382 C C . GLU B 1 49 ? -9.883 -5.707 -22.031 1 98.06 49 GLU B C 1
ATOM 1384 O O . GLU B 1 49 ? -10.672 -5.137 -22.797 1 98.06 49 GLU B O 1
ATOM 1389 N N . SER B 1 50 ? -10.227 -6.004 -20.812 1 98 50 SER B N 1
ATOM 1390 C CA . SER B 1 50 ? -11.547 -5.703 -20.281 1 98 50 SER B CA 1
ATOM 1391 C C . SER B 1 50 ? -11.703 -4.215 -19.969 1 98 50 SER B C 1
ATOM 1393 O O . SER B 1 50 ? -12.812 -3.725 -19.781 1 98 50 SER B O 1
ATOM 1395 N N . GLY B 1 51 ? -10.539 -3.492 -19.906 1 97.88 51 GLY B N 1
ATOM 1396 C CA . GLY B 1 51 ? -10.562 -2.076 -19.578 1 97.88 51 GLY B CA 1
ATOM 1397 C C . GLY B 1 51 ? -10.586 -1.806 -18.09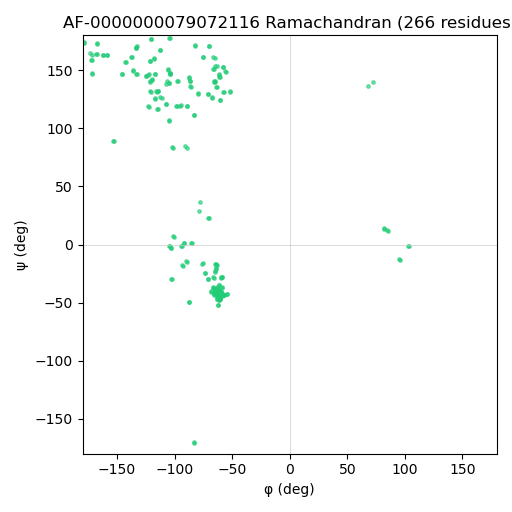4 1 97.88 51 GLY B C 1
ATOM 1398 O O . GLY B 1 51 ? -10.789 -0.667 -17.656 1 97.88 51 GLY B O 1
ATOM 1399 N N . GLU B 1 52 ? -10.344 -2.785 -17.25 1 98.56 52 GLU B N 1
ATOM 1400 C CA . GLU B 1 52 ? -10.438 -2.646 -15.805 1 98.56 52 GLU B CA 1
ATOM 1401 C C . GLU B 1 52 ? -9.109 -2.207 -15.203 1 98.56 52 GLU B C 1
ATOM 1403 O O . GLU B 1 52 ? -9.055 -1.782 -14.047 1 98.56 52 GLU B O 1
ATOM 1408 N N . LEU B 1 53 ? -8.055 -2.307 -15.969 1 98.12 53 LEU B N 1
ATOM 1409 C CA . LEU B 1 53 ? -6.727 -1.974 -15.469 1 98.12 53 LEU B CA 1
ATOM 1410 C C . LEU B 1 53 ? -6.477 -0.471 -15.555 1 98.12 53 LEU B C 1
ATOM 1412 O O . LEU B 1 53 ? -6.375 0.087 -16.641 1 98.12 53 LEU B O 1
ATOM 1416 N N . VAL B 1 54 ? -6.387 0.219 -14.445 1 96.81 54 VAL B N 1
ATOM 1417 C CA . VAL B 1 54 ? -6.031 1.634 -14.391 1 96.81 54 VAL B CA 1
ATOM 1418 C C . VAL B 1 54 ? -4.516 1.784 -14.336 1 96.81 54 VAL B C 1
ATOM 1420 O O . VAL B 1 54 ? -3.928 2.537 -15.117 1 96.81 54 VAL B O 1
ATOM 1423 N N . THR B 1 55 ? -3.85 1.078 -13.461 1 96.06 55 THR B N 1
ATOM 1424 C CA . THR B 1 55 ? -2.398 1.003 -13.328 1 96.06 55 THR B CA 1
ATOM 1425 C C . THR B 1 55 ? -1.994 -0.142 -12.406 1 96.06 55 THR B C 1
ATOM 1427 O O . THR B 1 55 ? -2.852 -0.838 -11.859 1 96.06 55 THR B O 1
ATOM 1430 N N . GLY B 1 56 ? -0.717 -0.408 -12.32 1 97.19 56 GLY B N 1
ATOM 1431 C CA . GLY B 1 56 ? -0.174 -1.437 -11.453 1 97.19 56 GLY B CA 1
ATOM 1432 C C . GLY B 1 56 ? 1.341 -1.415 -11.375 1 97.19 56 GLY B C 1
ATOM 1433 O O . GLY B 1 56 ? 2.014 -1.127 -12.367 1 97.19 56 GLY B O 1
ATOM 1434 N N . TYR B 1 57 ? 1.803 -1.77 -10.234 1 97.62 57 TYR B N 1
ATOM 1435 C CA . TYR B 1 57 ? 3.242 -1.707 -10 1 97.62 57 TYR B CA 1
ATOM 1436 C C . TYR B 1 57 ? 3.695 -2.832 -9.078 1 97.62 57 TYR B C 1
ATOM 1438 O O . TYR B 1 57 ? 2.949 -3.26 -8.195 1 97.62 57 TYR B O 1
ATOM 1446 N N . GLY B 1 58 ? 4.898 -3.318 -9.305 1 97.56 58 GLY B N 1
ATOM 1447 C CA . GLY B 1 58 ? 5.641 -4.148 -8.367 1 97.56 58 GLY B CA 1
ATOM 1448 C C . GLY B 1 58 ? 6.754 -3.4 -7.656 1 97.56 58 GLY B C 1
ATOM 1449 O O . GLY B 1 58 ? 7.406 -2.539 -8.25 1 97.56 58 GLY B O 1
ATOM 1450 N N . LEU B 1 59 ? 7 -3.789 -6.402 1 97.44 59 LEU B N 1
ATOM 1451 C CA . LEU B 1 59 ? 7.98 -3.074 -5.59 1 97.44 59 LEU B CA 1
ATOM 1452 C C . LEU B 1 59 ? 9.266 -3.885 -5.449 1 97.44 59 LEU B C 1
ATOM 1454 O O . LEU B 1 59 ? 9.234 -5.117 -5.492 1 97.44 59 LEU B O 1
ATOM 1458 N N . THR B 1 60 ? 10.375 -3.162 -5.297 1 96.38 60 THR B N 1
ATOM 1459 C CA . THR B 1 60 ? 11.609 -3.822 -4.895 1 96.38 60 THR B CA 1
ATOM 1460 C C . THR B 1 60 ? 11.531 -4.281 -3.441 1 96.38 60 THR B C 1
ATOM 1462 O O . THR B 1 60 ? 10.578 -3.959 -2.736 1 96.38 60 THR B O 1
ATOM 1465 N N . GLU B 1 61 ? 12.469 -5.012 -3.053 1 95.81 61 GLU B N 1
ATOM 1466 C CA . GLU B 1 61 ? 12.461 -5.625 -1.728 1 95.81 61 GLU B CA 1
ATOM 1467 C C . GLU B 1 61 ? 12.367 -4.57 -0.63 1 95.81 61 GLU B C 1
ATOM 1469 O O . GLU B 1 61 ? 12.859 -3.453 -0.791 1 95.81 61 GLU B O 1
ATOM 1474 N N . PRO B 1 62 ? 11.805 -4.914 0.553 1 95.25 62 PRO B N 1
ATOM 1475 C CA . PRO B 1 62 ? 11.625 -3.975 1.663 1 95.25 62 PRO B CA 1
ATOM 1476 C C . PRO B 1 62 ? 12.938 -3.379 2.152 1 95.25 62 PRO B C 1
ATOM 1478 O O . PRO B 1 62 ? 12.977 -2.23 2.602 1 95.25 62 PRO B O 1
ATOM 1481 N N . ALA B 1 63 ? 14.023 -4.082 2.018 1 93.44 63 ALA B N 1
ATOM 1482 C CA . ALA B 1 63 ? 15.32 -3.641 2.523 1 93.44 63 ALA B CA 1
ATOM 1483 C C . ALA B 1 63 ? 15.773 -2.363 1.824 1 93.44 63 ALA B C 1
ATOM 1485 O O . ALA B 1 63 ? 16.641 -1.651 2.328 1 93.44 63 ALA B O 1
ATOM 1486 N N . GLN B 1 64 ? 15.172 -2.08 0.702 1 93.38 64 GLN B N 1
ATOM 1487 C CA . GLN B 1 64 ? 15.547 -0.891 -0.053 1 93.38 64 GLN B CA 1
ATOM 1488 C C . GLN B 1 64 ? 14.648 0.292 0.299 1 93.38 64 GLN B C 1
ATOM 1490 O O . GLN B 1 64 ? 14.805 1.381 -0.259 1 93.38 64 GLN B O 1
ATOM 1495 N N . GLY B 1 65 ? 13.68 0.085 1.182 1 94.5 65 GLY B N 1
ATOM 1496 C CA . GLY B 1 65 ? 12.742 1.136 1.544 1 94.5 65 GLY B CA 1
ATOM 1497 C C . GLY B 1 65 ? 13.289 2.088 2.59 1 94.5 65 GLY B C 1
ATOM 1498 O O . GLY B 1 65 ? 14.375 1.869 3.133 1 94.5 65 GLY B O 1
ATOM 1499 N N . ARG B 1 66 ? 12.539 3.174 2.814 1 95.81 66 ARG B N 1
ATOM 1500 C CA . ARG B 1 66 ? 12.836 4.176 3.834 1 95.81 66 ARG B CA 1
ATOM 1501 C C . ARG B 1 66 ? 11.57 4.566 4.598 1 95.81 66 ARG B C 1
ATOM 1503 O O . ARG B 1 66 ? 10.469 4.535 4.043 1 95.81 66 ARG B O 1
ATOM 1510 N N . ALA B 1 67 ? 11.844 4.891 5.797 1 97.31 67 ALA B N 1
ATOM 1511 C CA . ALA B 1 67 ? 10.82 5.535 6.621 1 97.31 67 ALA B CA 1
ATOM 1512 C C . ALA B 1 67 ? 11.242 6.957 6.996 1 97.31 67 ALA B C 1
ATOM 1514 O O . ALA B 1 67 ? 12.375 7.184 7.43 1 97.31 67 ALA B O 1
ATOM 1515 N N . VAL B 1 68 ? 10.312 7.91 6.797 1 97.88 68 VAL B N 1
ATOM 1516 C CA . VAL B 1 68 ? 10.633 9.32 7.008 1 97.88 68 VAL B CA 1
ATOM 1517 C C . VAL B 1 68 ? 9.688 9.914 8.047 1 97.88 68 VAL B C 1
ATOM 1519 O O . VAL B 1 68 ? 8.461 9.859 7.887 1 97.88 68 VAL B O 1
ATOM 1522 N N . SER B 1 69 ? 10.211 10.367 9.109 1 97.5 69 SER B N 1
ATOM 1523 C CA . SER B 1 69 ? 9.508 11.148 10.117 1 97.5 69 SER B CA 1
ATOM 1524 C C . SER B 1 69 ? 10.148 12.523 10.297 1 97.5 69 SER B C 1
ATOM 1526 O O . SER B 1 69 ? 11.094 12.875 9.578 1 97.5 69 SER B O 1
ATOM 1528 N N . VAL B 1 70 ? 9.578 13.312 11.117 1 97.06 70 VAL B N 1
ATOM 1529 C CA . VAL B 1 70 ? 10.195 14.586 11.492 1 97.06 70 VAL B CA 1
ATOM 1530 C C . VAL B 1 70 ? 10.32 14.672 13.008 1 97.06 70 VAL B C 1
ATOM 1532 O O . VAL B 1 70 ? 9.492 14.133 13.742 1 97.06 70 VAL B O 1
ATOM 1535 N N . ASP B 1 71 ? 11.406 15.312 13.461 1 96.12 71 ASP B N 1
ATOM 1536 C CA . ASP B 1 71 ? 11.578 15.484 14.898 1 96.12 71 ASP B CA 1
ATOM 1537 C C . ASP B 1 71 ? 10.797 16.688 15.406 1 96.12 71 ASP B C 1
ATOM 1539 O O . ASP B 1 71 ? 9.984 17.266 14.672 1 96.12 71 ASP B O 1
ATOM 1543 N N . ALA B 1 72 ? 11.039 17.078 16.688 1 93.5 72 ALA B N 1
ATOM 1544 C CA . ALA B 1 72 ? 10.281 18.125 17.359 1 93.5 72 ALA B CA 1
ATOM 1545 C C . ALA B 1 72 ? 10.492 19.469 16.672 1 93.5 72 ALA B C 1
ATOM 1547 O O . ALA B 1 72 ? 9.648 20.375 16.766 1 93.5 72 ALA B O 1
ATOM 1548 N N . GLU B 1 73 ? 11.617 19.562 15.914 1 94.75 73 GLU B N 1
ATOM 1549 C CA . GLU B 1 73 ? 11.938 20.812 15.227 1 94.75 73 GLU B CA 1
ATOM 1550 C C . GLU B 1 73 ? 11.547 20.75 13.75 1 94.75 73 GLU B C 1
ATOM 1552 O O . GLU B 1 73 ? 11.836 21.672 12.984 1 94.75 73 GLU B O 1
ATOM 1557 N N . GLY B 1 74 ? 10.914 19.734 13.375 1 92.88 74 GLY B N 1
ATOM 1558 C CA . GLY B 1 74 ? 10.453 19.594 12.008 1 92.88 74 GLY B CA 1
ATOM 1559 C C . GLY B 1 74 ? 11.539 19.094 11.062 1 92.88 74 GLY B C 1
ATOM 1560 O O . GLY B 1 74 ? 11.367 19.125 9.844 1 92.88 74 GLY B O 1
ATOM 1561 N N . ARG B 1 75 ? 12.672 18.578 11.625 1 96.56 75 ARG B N 1
ATOM 1562 C CA . ARG B 1 75 ? 13.758 18.062 10.797 1 96.56 75 ARG B CA 1
ATOM 1563 C C . ARG B 1 75 ? 13.516 16.594 10.438 1 96.56 75 ARG B C 1
ATOM 1565 O O . ARG B 1 75 ? 13.07 15.812 11.273 1 96.56 75 ARG B O 1
ATOM 1572 N N . PRO B 1 76 ? 13.844 16.281 9.234 1 97 76 PRO B N 1
ATOM 1573 C CA . PRO B 1 76 ? 13.609 14.891 8.805 1 97 76 PRO B CA 1
ATOM 1574 C C . PRO B 1 76 ? 14.438 13.883 9.602 1 97 76 PRO B C 1
ATOM 1576 O O . PRO B 1 76 ? 15.602 14.141 9.906 1 97 76 PRO B O 1
ATOM 1579 N N . VAL B 1 77 ? 13.836 12.836 10 1 96.81 77 VAL B N 1
ATOM 1580 C CA . VAL B 1 77 ? 14.453 11.625 10.539 1 96.81 77 VAL B CA 1
ATOM 1581 C C . VAL B 1 77 ? 14.195 10.445 9.609 1 96.81 77 VAL B C 1
ATOM 1583 O O . VAL B 1 77 ? 13.039 10.07 9.383 1 96.81 77 VAL B O 1
ATOM 1586 N N . VAL B 1 78 ? 15.273 9.883 9.047 1 96.44 78 VAL B N 1
ATOM 1587 C CA . VAL B 1 78 ? 15.148 8.844 8.031 1 96.44 78 VAL B CA 1
ATOM 1588 C C . VAL B 1 78 ? 15.703 7.527 8.562 1 96.44 78 VAL B C 1
ATOM 1590 O O . VAL B 1 78 ? 16.781 7.504 9.172 1 96.44 78 VAL B O 1
ATOM 1593 N N . SER B 1 79 ? 14.969 6.469 8.391 1 94.25 79 SER B N 1
ATOM 1594 C CA . SER B 1 79 ? 15.43 5.137 8.766 1 94.25 79 SER B CA 1
ATOM 1595 C C . SER B 1 79 ? 15.062 4.102 7.703 1 94.25 79 SER B C 1
ATOM 1597 O O . SER B 1 79 ? 14.305 4.398 6.781 1 94.25 79 SER B O 1
ATOM 1599 N N . ASP B 1 80 ? 15.75 2.811 7.652 1 84.19 80 ASP B N 1
ATOM 1600 C CA . ASP B 1 80 ? 15.492 1.723 6.715 1 84.19 80 ASP B CA 1
ATOM 1601 C C . ASP B 1 80 ? 14.156 1.045 7.012 1 84.19 80 ASP B C 1
ATOM 1603 O O . ASP B 1 80 ? 13.719 0.172 6.258 1 84.19 80 ASP B O 1
ATOM 1607 N N . GLY B 1 81 ? 13.289 1.663 7.637 1 65.25 81 GLY B N 1
ATOM 1608 C CA . GLY B 1 81 ? 11.984 1.104 7.961 1 65.25 81 GLY B CA 1
ATOM 1609 C C . GLY B 1 81 ? 12.047 0.041 9.039 1 65.25 81 GLY B C 1
ATOM 1610 O O . GLY B 1 81 ? 13.102 -0.541 9.289 1 65.25 81 GLY B O 1
ATOM 1611 N N . PRO B 1 82 ? 11.141 0.042 9.898 1 64.06 82 PRO B N 1
ATOM 1612 C CA . PRO B 1 82 ? 11.078 -0.693 11.164 1 64.06 82 PRO B CA 1
ATOM 1613 C C . PRO B 1 82 ? 10.68 -2.156 10.984 1 64.06 82 PRO B C 1
ATOM 1615 O O . PRO B 1 82 ? 10.242 -2.807 11.93 1 64.06 82 PRO B O 1
ATOM 1618 N N . TYR B 1 83 ? 10.992 -2.775 9.828 1 78.75 83 TYR B N 1
ATOM 1619 C CA . TYR B 1 83 ? 10.289 -4.047 9.688 1 78.75 83 TYR B CA 1
ATOM 1620 C C . TYR B 1 83 ? 11.242 -5.219 9.906 1 78.75 83 TYR B C 1
ATOM 1622 O O . TYR B 1 83 ? 12.414 -5.156 9.531 1 78.75 83 TYR B O 1
ATOM 1630 N N . SER B 1 84 ? 10.758 -6.141 10.531 1 87.5 84 SER B N 1
ATOM 1631 C CA . SER B 1 84 ? 11.469 -7.41 10.602 1 87.5 84 SER B CA 1
ATOM 1632 C C . SER B 1 84 ? 11.531 -8.086 9.234 1 87.5 84 SER B C 1
ATOM 1634 O O . SER B 1 84 ? 10.766 -7.738 8.328 1 87.5 84 SER B O 1
ATOM 1636 N N . GLU B 1 85 ? 12.445 -9 9.125 1 90.69 85 GLU B N 1
ATOM 1637 C CA . GLU B 1 85 ? 12.633 -9.695 7.852 1 90.69 85 GLU B CA 1
ATOM 1638 C C . GLU B 1 85 ? 11.406 -10.523 7.496 1 90.69 85 GLU B C 1
ATOM 1640 O O . GLU B 1 85 ? 11.172 -10.828 6.324 1 90.69 85 GLU B O 1
ATOM 1645 N N . THR B 1 86 ? 10.586 -10.914 8.508 1 92.06 86 THR B N 1
ATOM 1646 C CA . THR B 1 86 ? 9.484 -11.836 8.25 1 92.06 86 THR B CA 1
ATOM 1647 C C . THR B 1 86 ? 8.156 -11.094 8.203 1 92.06 86 THR B C 1
ATOM 1649 O O . THR B 1 86 ? 7.113 -11.688 7.918 1 92.06 86 THR B O 1
ATOM 1652 N N . LYS B 1 87 ? 8.211 -9.789 8.461 1 92.56 87 LYS B N 1
ATOM 1653 C CA . LYS B 1 87 ? 6.969 -9.023 8.406 1 92.56 87 LYS B CA 1
ATOM 1654 C C . LYS B 1 87 ? 6.441 -8.945 6.977 1 92.56 87 LYS B C 1
ATOM 1656 O O . LYS B 1 87 ? 7.18 -8.602 6.051 1 92.56 87 LYS B O 1
ATOM 1661 N N . GLU B 1 88 ? 5.172 -9.32 6.754 1 94.62 88 GLU B N 1
ATOM 1662 C CA . GLU B 1 88 ? 4.535 -9.164 5.449 1 94.62 88 GLU B CA 1
ATOM 1663 C C . GLU B 1 88 ? 4.254 -7.695 5.137 1 94.62 88 GLU B C 1
ATOM 1665 O O . GLU B 1 88 ? 3.734 -6.965 5.984 1 94.62 88 GLU B O 1
ATOM 1670 N N . LEU B 1 89 ? 4.668 -7.293 3.98 1 95.94 89 LEU B N 1
ATOM 1671 C CA . LEU B 1 89 ? 4.523 -5.93 3.48 1 95.94 89 LEU B CA 1
ATOM 1672 C C . LEU B 1 89 ? 3.998 -5.934 2.049 1 95.94 89 LEU B C 1
ATOM 1674 O O . LEU B 1 89 ? 3.943 -6.98 1.403 1 95.94 89 LEU B O 1
ATOM 1678 N N . LEU B 1 90 ? 3.643 -4.738 1.617 1 97.56 90 LEU B N 1
ATOM 1679 C CA . LEU B 1 90 ? 3.201 -4.57 0.236 1 97.56 90 LEU B CA 1
ATOM 1680 C C . LEU B 1 90 ? 4.305 -4.973 -0.738 1 97.56 90 LEU B C 1
ATOM 1682 O O . LEU B 1 90 ? 5.43 -4.48 -0.648 1 97.56 90 LEU B O 1
ATOM 1686 N N . ALA B 1 91 ? 3.977 -5.898 -1.63 1 97.38 91 ALA B N 1
ATOM 1687 C CA . ALA B 1 91 ? 4.922 -6.34 -2.652 1 97.38 91 ALA B CA 1
ATOM 1688 C C . ALA B 1 91 ? 4.594 -5.723 -4.008 1 97.38 91 ALA B C 1
ATOM 1690 O O . ALA B 1 91 ? 5.48 -5.52 -4.84 1 97.38 91 ALA B O 1
ATOM 1691 N N . GLY B 1 92 ? 3.34 -5.445 -4.254 1 97.94 92 GLY B N 1
ATOM 1692 C CA . GLY B 1 92 ? 2.803 -4.84 -5.461 1 97.94 92 GLY B CA 1
ATOM 1693 C C . GLY B 1 92 ? 1.301 -4.629 -5.406 1 97.94 92 GLY B C 1
ATOM 1694 O O . GLY B 1 92 ? 0.645 -5.055 -4.453 1 97.94 92 GLY B O 1
ATOM 1695 N N . PHE B 1 93 ? 0.808 -3.963 -6.43 1 98.62 93 PHE B N 1
ATOM 1696 C CA . PHE B 1 93 ? -0.621 -3.672 -6.395 1 98.62 93 PHE B CA 1
ATOM 1697 C C . PHE B 1 93 ? -1.135 -3.309 -7.785 1 98.62 93 PHE B C 1
ATOM 1699 O O . PHE B 1 93 ? -0.348 -3.01 -8.688 1 98.62 93 PHE B O 1
ATOM 1706 N N . TRP B 1 94 ? -2.455 -3.385 -7.914 1 98.31 94 TRP B N 1
ATOM 1707 C CA . TRP B 1 94 ? -3.205 -2.828 -9.039 1 98.31 94 TRP B CA 1
ATOM 1708 C C . TRP B 1 94 ? -4.23 -1.807 -8.555 1 98.31 94 TRP B C 1
ATOM 1710 O O . TRP B 1 94 ? -4.852 -1.991 -7.504 1 98.31 94 TRP B O 1
ATOM 1720 N N . VAL B 1 95 ? -4.352 -0.781 -9.281 1 98.12 95 VAL B N 1
ATOM 1721 C CA . VAL B 1 95 ? -5.574 0.01 -9.234 1 98.12 95 VAL B CA 1
ATOM 1722 C C . VAL B 1 95 ? -6.523 -0.44 -10.344 1 98.12 95 VAL B C 1
ATOM 1724 O O . VAL B 1 95 ? -6.172 -0.382 -11.523 1 98.12 95 VAL B O 1
ATOM 1727 N N . LEU B 1 96 ? -7.676 -0.887 -9.922 1 98.38 96 LEU B N 1
ATOM 1728 C CA . LEU B 1 96 ? -8.664 -1.402 -10.859 1 98.38 96 LEU B CA 1
ATOM 1729 C C . LEU B 1 96 ? -9.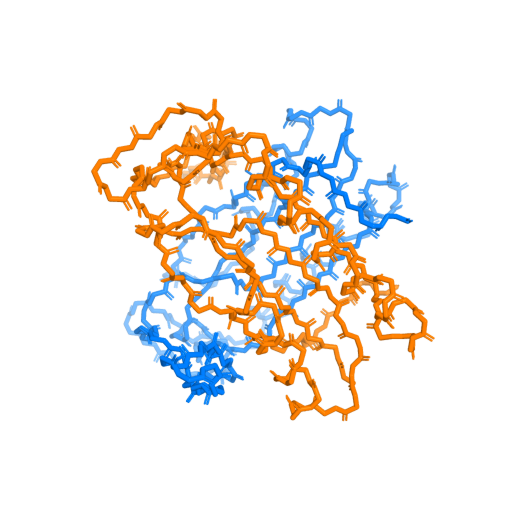961 -0.598 -10.789 1 98.38 96 LEU B C 1
ATOM 1731 O O . LEU B 1 96 ? -10.344 -0.132 -9.711 1 98.38 96 LEU B O 1
ATOM 1735 N N . GLU B 1 97 ? -10.523 -0.409 -11.938 1 98.31 97 GLU B N 1
ATOM 1736 C CA . GLU B 1 97 ? -11.883 0.122 -12 1 98.31 97 GLU B CA 1
ATOM 1737 C C . GLU B 1 97 ? -12.883 -0.971 -12.359 1 98.31 97 GLU B C 1
ATOM 1739 O O . GLU B 1 97 ? -12.906 -1.451 -13.5 1 98.31 97 GLU B O 1
ATOM 1744 N N . CYS B 1 98 ? -13.664 -1.393 -11.391 1 98.38 98 CYS B N 1
ATOM 1745 C CA . CYS B 1 98 ? -14.586 -2.514 -11.531 1 98.38 98 CYS B CA 1
ATOM 1746 C C . CYS B 1 98 ? -16.016 -2.078 -11.25 1 98.38 98 CYS B C 1
ATOM 1748 O O . CYS B 1 98 ? -16.25 -1.124 -10.508 1 98.38 98 CYS B O 1
ATOM 1750 N N . GLU B 1 99 ? -16.891 -2.812 -11.75 1 98 99 GLU B N 1
ATOM 1751 C CA . GLU B 1 99 ? -18.297 -2.484 -11.617 1 98 99 GLU B CA 1
ATOM 1752 C C . GLU B 1 99 ? -18.797 -2.756 -10.203 1 98 99 GLU B C 1
ATOM 1754 O O . GLU B 1 99 ? -19.812 -2.203 -9.781 1 98 99 GLU B O 1
ATOM 1759 N N . SER B 1 100 ? -18.047 -3.707 -9.516 1 97.19 100 SER B N 1
ATOM 1760 C CA . SER B 1 100 ? -18.547 -4.09 -8.195 1 97.19 100 SER B CA 1
ATOM 1761 C C . SER B 1 100 ? -17.422 -4.699 -7.352 1 97.19 100 SER B C 1
ATOM 1763 O O . SER B 1 100 ? -16.391 -5.094 -7.879 1 97.19 100 SER B O 1
ATOM 1765 N N . LEU B 1 101 ? -17.703 -4.738 -6.043 1 96.12 101 LEU B N 1
ATOM 1766 C CA . LEU B 1 101 ? -16.812 -5.422 -5.121 1 96.12 101 LEU B CA 1
ATOM 1767 C C . LEU B 1 101 ? -16.703 -6.902 -5.461 1 96.12 101 LEU B C 1
ATOM 1769 O O . LEU B 1 101 ? -15.648 -7.508 -5.305 1 96.12 101 LEU B O 1
ATOM 1773 N N . GLU B 1 102 ? -17.812 -7.504 -5.941 1 96.94 102 GLU B N 1
ATOM 1774 C CA . GLU B 1 102 ? -17.812 -8.906 -6.348 1 96.94 102 GLU B CA 1
ATOM 1775 C C . GLU B 1 102 ? -16.844 -9.141 -7.5 1 96.94 102 GLU B C 1
ATOM 1777 O O . GLU B 1 102 ? -16.062 -10.102 -7.48 1 96.94 102 GLU B O 1
ATOM 1782 N N . ARG B 1 103 ? -16.891 -8.266 -8.484 1 98.44 103 ARG B N 1
ATOM 1783 C CA . ARG B 1 103 ? -16.016 -8.383 -9.648 1 98.44 103 ARG B CA 1
ATOM 1784 C C . ARG B 1 103 ? -14.547 -8.305 -9.242 1 98.44 103 ARG B C 1
ATOM 1786 O O . ARG B 1 103 ? -13.734 -9.133 -9.68 1 98.44 103 ARG B O 1
ATOM 1793 N N . VAL B 1 104 ? -14.148 -7.383 -8.398 1 98.62 104 VAL B N 1
ATOM 1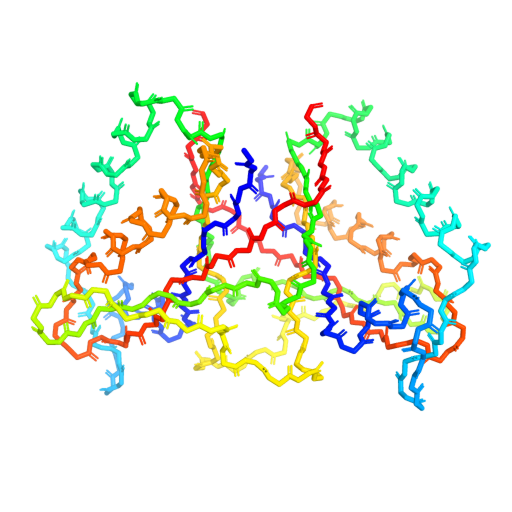794 C CA . VAL B 1 104 ? -12.75 -7.242 -8.008 1 98.62 104 VAL B CA 1
ATOM 1795 C C . VAL B 1 104 ? -12.344 -8.414 -7.109 1 98.62 104 VAL B C 1
ATOM 1797 O O . VAL B 1 104 ? -11.188 -8.852 -7.133 1 98.62 104 VAL B O 1
ATOM 1800 N N . THR B 1 105 ? -13.312 -8.945 -6.363 1 98 105 THR B N 1
ATOM 1801 C CA . THR B 1 105 ? -13.039 -10.117 -5.539 1 98 105 THR B CA 1
ATOM 1802 C C . THR B 1 105 ? -12.711 -11.328 -6.41 1 98 105 THR B C 1
ATOM 1804 O O . THR B 1 105 ? -11.828 -12.117 -6.074 1 98 105 THR B O 1
ATOM 1807 N N . GLU B 1 106 ? -13.375 -11.453 -7.504 1 98.25 106 GLU B N 1
ATOM 1808 C CA . GLU B 1 106 ? -13.062 -12.508 -8.461 1 98.25 106 GLU B CA 1
ATOM 1809 C C . GLU B 1 106 ? -11.641 -12.367 -8.992 1 98.25 106 GLU B C 1
ATOM 1811 O O . GLU B 1 106 ? -10.922 -13.359 -9.117 1 98.25 106 GLU B O 1
ATOM 1816 N N . ILE B 1 107 ? -11.258 -11.188 -9.273 1 98.81 107 ILE B N 1
ATOM 1817 C CA . ILE B 1 107 ? -9.914 -10.93 -9.781 1 98.81 107 ILE B CA 1
ATOM 1818 C C . ILE B 1 107 ? -8.891 -11.258 -8.703 1 98.81 107 ILE B C 1
ATOM 1820 O O . ILE B 1 107 ? -7.871 -11.898 -8.977 1 98.81 107 ILE B O 1
ATOM 1824 N N . ALA B 1 108 ? -9.172 -10.852 -7.477 1 98.62 108 ALA B N 1
ATOM 1825 C CA . ALA B 1 108 ? -8.266 -11.125 -6.359 1 98.62 108 ALA B CA 1
ATOM 1826 C C . ALA B 1 108 ? -8.102 -12.625 -6.141 1 98.62 108 ALA B C 1
ATOM 1828 O O . ALA B 1 108 ? -7.012 -13.094 -5.82 1 98.62 108 ALA B O 1
ATOM 1829 N N . ALA B 1 109 ? -9.211 -13.383 -6.297 1 98.56 109 ALA B N 1
ATOM 1830 C CA . ALA B 1 109 ? -9.133 -14.828 -6.156 1 98.56 109 ALA B CA 1
ATOM 1831 C C . ALA B 1 109 ? -8.227 -15.438 -7.223 1 98.56 109 ALA B C 1
ATOM 1833 O O . ALA B 1 109 ? -7.48 -16.375 -6.949 1 98.56 109 ALA B O 1
ATOM 1834 N N . ARG B 1 110 ? -8.328 -14.906 -8.406 1 98.62 110 ARG B N 1
ATOM 1835 C CA . ARG B 1 110 ? -7.422 -15.344 -9.461 1 98.62 110 ARG B CA 1
ATOM 1836 C C . ARG B 1 110 ? -5.973 -15.047 -9.094 1 98.62 110 ARG B C 1
ATOM 1838 O O . ARG B 1 110 ? -5.094 -15.891 -9.273 1 98.62 110 ARG B O 1
ATOM 1845 N N . VAL B 1 111 ? -5.707 -13.906 -8.594 1 98.62 111 VAL B N 1
ATOM 1846 C CA . VAL B 1 111 ? -4.367 -13.531 -8.148 1 98.62 111 VAL B CA 1
ATOM 1847 C C . VAL B 1 111 ? -3.887 -14.492 -7.07 1 98.62 111 VAL B C 1
ATOM 1849 O O . VAL B 1 111 ? -2.734 -14.93 -7.086 1 98.62 111 VAL B O 1
ATOM 1852 N N . ALA B 1 112 ? -4.805 -14.844 -6.16 1 98.12 112 ALA B N 1
ATOM 1853 C CA . ALA B 1 112 ? -4.477 -15.703 -5.023 1 98.12 112 ALA B CA 1
ATOM 1854 C C . ALA B 1 112 ? -4.062 -17.094 -5.492 1 98.12 112 ALA B C 1
ATOM 1856 O O . ALA B 1 112 ? -3.436 -17.844 -4.742 1 98.12 112 ALA B O 1
ATOM 1857 N N . ARG B 1 113 ? -4.367 -17.438 -6.703 1 97.81 113 ARG B N 1
ATOM 1858 C CA . ARG B 1 113 ? -4.07 -18.75 -7.25 1 97.81 113 ARG B CA 1
ATOM 1859 C C . ARG B 1 113 ? -2.711 -18.766 -7.945 1 97.81 113 ARG B C 1
ATOM 1861 O O . ARG B 1 113 ? -2.322 -19.766 -8.539 1 97.81 113 ARG B O 1
ATOM 1868 N N . CYS B 1 114 ? -2.008 -17.641 -7.934 1 97.88 114 CYS B N 1
ATOM 1869 C CA . CYS B 1 114 ? -0.712 -17.562 -8.602 1 97.88 114 CYS B CA 1
ATOM 1870 C C . CYS B 1 114 ? 0.203 -18.703 -8.148 1 97.88 114 CYS B C 1
ATOM 1872 O O . CYS B 1 114 ? 0.381 -18.922 -6.945 1 97.88 114 CYS B O 1
ATOM 1874 N N . PRO B 1 115 ? 0.834 -19.391 -9.062 1 96.19 115 PRO B N 1
ATOM 1875 C CA . PRO B 1 115 ? 1.717 -20.5 -8.688 1 96.19 115 PRO B CA 1
ATOM 1876 C C . PRO B 1 115 ? 2.947 -20.031 -7.91 1 96.19 115 PRO B C 1
ATOM 1878 O O . PRO B 1 115 ? 3.492 -18.969 -8.195 1 96.19 115 PRO B O 1
ATOM 1881 N N . GLN B 1 116 ? 3.316 -20.797 -6.918 1 96.12 116 GLN B N 1
ATOM 1882 C CA . GLN B 1 116 ? 4.52 -20.625 -6.109 1 96.12 116 GLN B CA 1
ATOM 1883 C C . GLN B 1 116 ? 5.137 -21.969 -5.738 1 96.12 116 GLN B C 1
ATOM 1885 O O . GLN B 1 116 ? 4.477 -23 -5.816 1 96.12 116 GLN B O 1
ATOM 1890 N N . PRO B 1 117 ? 6.422 -21.938 -5.43 1 95.38 117 PRO B N 1
ATOM 1891 C CA . PRO B 1 117 ? 7.008 -23.188 -4.953 1 95.38 117 PRO B CA 1
ATOM 1892 C C . PRO B 1 117 ? 6.277 -23.75 -3.736 1 95.38 117 PRO B C 1
ATOM 1894 O O . PRO B 1 117 ? 5.785 -23 -2.898 1 95.38 117 PRO B O 1
ATOM 1897 N N . ALA B 1 118 ? 6.309 -25.125 -3.678 1 92.81 118 ALA B N 1
ATOM 1898 C CA . ALA B 1 118 ? 5.73 -25.766 -2.504 1 92.81 118 ALA B CA 1
ATOM 1899 C C . ALA B 1 118 ? 6.402 -25.281 -1.223 1 92.81 118 ALA B C 1
ATOM 1901 O O . ALA B 1 118 ? 7.629 -25.203 -1.148 1 92.81 118 ALA B O 1
ATOM 1902 N N . GLY B 1 119 ? 5.574 -24.906 -0.249 1 93.44 119 GLY B N 1
ATOM 1903 C CA . GLY B 1 119 ? 6.109 -24.453 1.028 1 93.44 119 GLY B CA 1
ATOM 1904 C C . GLY B 1 119 ? 6.25 -22.953 1.127 1 93.44 119 GLY B C 1
ATOM 1905 O O . GLY B 1 119 ? 6.543 -22.422 2.199 1 93.44 119 GLY B O 1
ATOM 1906 N N . ALA B 1 120 ? 6.137 -22.234 -0.002 1 94.94 120 ALA B N 1
ATOM 1907 C CA . ALA B 1 120 ? 6.168 -20.781 0.053 1 94.94 120 ALA B CA 1
ATOM 1908 C C . ALA B 1 120 ? 5.016 -20.234 0.893 1 94.94 120 ALA B C 1
ATOM 1910 O O . ALA B 1 120 ? 3.916 -20.797 0.883 1 94.94 120 ALA B O 1
ATOM 1911 N N . PRO B 1 121 ? 5.297 -19.156 1.614 1 95 121 PRO B N 1
ATOM 1912 C CA . PRO B 1 121 ? 4.207 -18.578 2.398 1 95 121 PRO B CA 1
ATOM 1913 C C . PRO B 1 121 ? 3.049 -18.094 1.528 1 95 121 PRO B C 1
ATOM 1915 O O . PRO B 1 121 ? 3.27 -17.609 0.417 1 95 121 PRO B O 1
ATOM 1918 N N . GLU B 1 122 ? 1.903 -18.234 2.102 1 94.06 122 GLU B N 1
ATOM 1919 C CA . GLU B 1 122 ? 0.694 -17.734 1.45 1 94.06 122 GLU B CA 1
ATOM 1920 C C . GLU B 1 122 ? 0.094 -16.562 2.217 1 94.06 122 GLU B C 1
ATOM 1922 O O . GLU B 1 122 ? -0.138 -16.656 3.424 1 94.06 122 GLU B O 1
ATOM 1927 N N . TYR B 1 123 ? -0.092 -15.555 1.514 1 95.44 123 TYR B N 1
ATOM 1928 C CA . TYR B 1 123 ? -0.757 -14.383 2.064 1 95.44 123 TYR B CA 1
ATOM 1929 C C . TYR B 1 123 ? -2.061 -14.102 1.328 1 95.44 123 TYR B C 1
ATOM 1931 O O . TYR B 1 123 ? -2.168 -14.344 0.124 1 95.44 123 TYR B O 1
ATOM 1939 N N . PRO B 1 124 ? -3.025 -13.594 2.027 1 96.94 124 PRO B N 1
ATOM 1940 C CA . PRO B 1 124 ? -4.219 -13.172 1.288 1 96.94 124 PRO B CA 1
ATOM 1941 C C . PRO B 1 124 ? -3.953 -11.992 0.356 1 96.94 124 PRO B C 1
ATOM 1943 O O . PRO B 1 124 ? -3.055 -11.188 0.615 1 96.94 124 PRO B O 1
ATOM 1946 N N . VAL B 1 125 ? -4.711 -11.938 -0.708 1 98.19 125 VAL B N 1
ATOM 1947 C CA . VAL B 1 125 ? -4.812 -10.742 -1.53 1 98.19 125 VAL B CA 1
ATOM 1948 C C . VAL B 1 125 ? -5.766 -9.742 -0.878 1 98.19 125 VAL B C 1
ATOM 1950 O O . VAL B 1 125 ? -6.887 -10.102 -0.506 1 98.19 125 VAL B O 1
ATOM 1953 N N . LEU B 1 126 ? -5.332 -8.531 -0.746 1 97.69 126 LEU B N 1
ATOM 1954 C CA . LEU B 1 126 ? -6.125 -7.539 -0.029 1 97.69 126 LEU B CA 1
ATOM 1955 C C . LEU B 1 126 ? -6.793 -6.57 -1.002 1 97.69 126 LEU B C 1
ATOM 1957 O O . LEU B 1 126 ? -6.18 -6.145 -1.982 1 97.69 126 LEU B O 1
ATOM 1961 N N . ILE B 1 127 ? -8.023 -6.262 -0.697 1 98.12 127 ILE B N 1
ATOM 1962 C CA . ILE B 1 127 ? -8.789 -5.285 -1.466 1 98.12 127 ILE B CA 1
ATOM 1963 C C . ILE B 1 127 ? -9.141 -4.094 -0.578 1 98.12 127 ILE B C 1
ATOM 1965 O O . ILE B 1 127 ? -9.68 -4.27 0.521 1 98.12 127 ILE B O 1
ATOM 1969 N N . ARG B 1 128 ? -8.789 -2.98 -1.02 1 97.56 128 ARG B N 1
ATOM 1970 C CA . ARG B 1 128 ? -9.227 -1.736 -0.395 1 97.56 128 ARG B CA 1
ATOM 1971 C C . ARG B 1 128 ? -9.961 -0.846 -1.396 1 97.56 128 ARG B C 1
ATOM 1973 O O . ARG B 1 128 ? -9.609 -0.813 -2.576 1 97.56 128 ARG B O 1
ATOM 1980 N N . THR B 1 129 ? -10.922 -0.12 -0.885 1 96.94 129 THR B N 1
ATOM 1981 C CA . THR B 1 129 ? -11.656 0.8 -1.745 1 96.94 129 THR B CA 1
ATOM 1982 C C . THR B 1 129 ? -10.945 2.146 -1.834 1 96.94 129 THR B C 1
ATOM 1984 O O . THR B 1 129 ? -10.461 2.666 -0.825 1 96.94 129 THR B O 1
ATOM 1987 N N . ILE B 1 130 ? -10.875 2.652 -3.047 1 97.94 130 ILE B N 1
ATOM 1988 C CA . ILE B 1 130 ? -10.281 3.967 -3.273 1 97.94 130 ILE B CA 1
ATOM 1989 C C . ILE B 1 130 ? -11.359 5.043 -3.15 1 97.94 130 ILE B C 1
ATOM 1991 O O . ILE B 1 130 ? -12.359 5.016 -3.871 1 97.94 130 ILE B O 1
ATOM 1995 N N . GLY B 1 131 ? -11.148 5.961 -2.174 1 96 131 GLY B N 1
ATOM 1996 C CA . GLY B 1 131 ? -12.133 6.996 -1.875 1 96 131 GLY B CA 1
ATOM 1997 C C . GLY B 1 131 ? -11.875 8.289 -2.619 1 96 131 GLY B C 1
ATOM 1998 O O . GLY B 1 131 ? -12.734 9.172 -2.656 1 96 131 GLY B O 1
ATOM 1999 N N . GLY B 1 132 ? -10.672 8.445 -3.123 1 91.38 132 GLY B N 1
ATOM 2000 C CA . GLY B 1 132 ? -10.289 9.648 -3.842 1 91.38 132 GLY B CA 1
ATOM 2001 C C . GLY B 1 132 ? -8.922 9.539 -4.504 1 91.38 132 GLY B C 1
ATOM 2002 O O . GLY B 1 132 ? -8.148 8.633 -4.188 1 91.38 132 GLY B O 1
ATOM 2003 N N . GLY B 1 133 ? -8.75 10.367 -5.469 1 84.81 133 GLY B N 1
ATOM 2004 C CA . GLY B 1 133 ? -7.48 10.305 -6.172 1 84.81 133 GLY B CA 1
ATOM 2005 C C . GLY B 1 133 ? -7.289 11.438 -7.16 1 84.81 133 GLY B C 1
ATOM 2006 O O . GLY B 1 133 ? -8.148 12.32 -7.281 1 84.81 133 GLY B O 1
ATOM 2007 N N . ILE B 1 134 ? -5.984 11.523 -7.469 1 70.38 134 ILE B N 1
ATOM 2008 C CA . ILE B 1 134 ? -5.625 12.539 -8.445 1 70.38 134 ILE B CA 1
ATOM 2009 C C . ILE B 1 134 ? -5.707 11.961 -9.859 1 70.38 134 ILE B C 1
ATOM 2011 O O . ILE B 1 134 ? -5.172 10.883 -10.125 1 70.38 134 ILE B O 1
ATOM 2015 N N . ASP B 1 135 ? -6.984 11.914 -10.5 1 56.94 135 ASP B N 1
ATOM 2016 C CA . ASP B 1 135 ? -7.078 11.492 -11.891 1 56.94 135 ASP B CA 1
ATOM 2017 C C . ASP B 1 135 ? -6.547 12.57 -12.828 1 56.94 135 ASP B C 1
ATOM 2019 O O . ASP B 1 135 ? -6.613 13.758 -12.516 1 56.94 135 ASP B O 1
#

Solvent-accessible surface area (backbone atoms only — not comparable to full-atom values): 14182 Å² total; per-residue (Å²): 88,46,32,38,41,34,40,60,42,24,39,47,46,48,37,3,62,73,51,51,46,47,97,69,21,47,48,41,50,71,66,49,51,50,50,32,52,51,50,54,47,52,52,52,51,50,30,53,72,74,62,27,54,73,42,33,39,34,44,49,57,56,82,73,21,34,23,22,30,52,50,100,84,66,45,73,42,78,45,62,46,94,68,56,54,76,46,74,37,84,34,31,38,34,40,31,48,33,93,39,73,68,57,51,49,54,51,34,34,56,59,46,62,56,64,70,61,84,69,43,75,84,68,52,24,33,38,38,44,48,70,43,61,64,128,88,45,31,38,42,34,40,61,41,22,40,48,47,46,36,3,61,72,51,51,46,47,97,68,22,46,49,40,50,71,66,49,50,50,51,32,51,51,52,53,46,52,51,52,51,51,31,53,71,74,62,28,54,73,42,34,40,35,43,49,58,55,81,72,21,35,24,22,31,53,48,99,85,66,45,72,43,78,44,63,47,93,68,56,54,77,46,75,37,84,34,31,38,33,38,32,48,35,94,40,73,67,58,50,48,53,52,34,34,56,59,46,62,57,65,68,61,84,69,44,75,84,68,53,23,34,38,37,46,48,71,44,62,62,126

Foldseek 3Di:
DKKKKFDKDFLQQLCLDVQNHDQQAHHDDPVQVVQLCVLVVVLVVVLVVVVFFPDKDFDDHLQPDKDWDADPVRHIDIDSDDDDRGDMDTGMITITDDPDPVVVVVSQVSNQPRDDDPNHDGDGIDMDDDPDDDD/DKKKKFDKDFLQQLCLDVQNHDQQAHHDDPVQVVQLCVLVVVLVVVLVVVVFFPDKDFDDHLQPDKDWDADPVRHIDIDSDDDDRGDMDTGMITITDDPDPVVVVVSQVSNQPRDDDPNHDGDGIDMDDDPDDDD

Radius of gyration: 18.65 Å; Cα contacts (8 Å, |Δi|>4): 549; chains: 2; bounding box: 37×50×47 Å

Sequence (270 aa):
MKYLVMVQGSQTDYEAQAGKGSPDSPAWDEKAMQEMFAYMGSINDDLAESGELVTGYGLTEPAQGRAVSVDAEGRPVVSDGPYSETKELLAGFWVLECESLERVTEIAARVARCPQPAGAPEYPVLIRTIGGGIDMKYLVMVQGSQTDYEAQAGKGSPDSPAWDEKAMQEMFAYMGSINDDLAESGELVTGYGLTEPAQGRAVSVDAEGRPVVSDGPYSETKELLAGFWVLECESLERVTEIAARVARCPQPAGAPEYPVLIRTIGGGID